Protein AF-A0A646KFP2-F1 (afdb_monomer)

pLDDT: mean 94.79, std 9.03, range [31.5, 98.88]

Sequence (246 aa):
MPSAKVKGDEQGLDFPRAWVEFPDPADEEQVFRCDLTWLTSRWNCIFGSGCQGISAGRADDGCCTLGAHFSDDDDEKRVAGHVARLTPELWQFHEVGSESGWIEEDDDGERQTRRWKGSCIFQNRPGFAGGAGCSLHILALREGREPLETKPDVCWQLPVRRTFEWIERPDDTKVLQVSIGEYDRRGWGPGGHDLHWWCTSARSAHGAGDPVYVSYGPELKEMMGKKAYDVLVGLCEARLAAQLPL

Nearest PDB structures (foldseek):
  3e5h-assembly1_A  TM=7.483E-01  e=4.328E+00  Homo sapiens
  3bfk-assembly2_B  TM=6.811E-01  e=5.862E+00  Plasmodium falciparum 3D7
  7bmh-assembly2_B  TM=4.655E-01  e=9.494E-01  Plenodomus lingam

Organism: Streptomyces jumonjinensis (NCBI:txid1945)

InterPro domains:
  IPR021458 Rv0495c-like [PF11307] (31-237)

Structure (mmCIF, N/CA/C/O backbone):
data_AF-A0A646KFP2-F1
#
_entry.id   AF-A0A646KFP2-F1
#
loop_
_atom_site.group_PDB
_atom_site.id
_atom_site.type_symbol
_atom_site.label_atom_id
_atom_site.label_alt_id
_atom_site.label_comp_id
_atom_site.label_asym_id
_atom_site.label_entity_id
_atom_site.label_seq_id
_atom_site.pdbx_PDB_ins_code
_atom_site.Cartn_x
_atom_site.Cartn_y
_atom_site.Cartn_z
_atom_site.occupancy
_atom_site.B_iso_or_equiv
_atom_site.auth_seq_id
_atom_site.auth_comp_id
_atom_site.auth_asym_id
_atom_site.auth_atom_id
_atom_site.pdbx_PDB_model_num
ATOM 1 N N . MET A 1 1 ? -2.332 21.735 -21.979 1.00 31.50 1 MET A N 1
ATOM 2 C CA . MET A 1 1 ? -3.709 21.997 -21.505 1.00 31.50 1 MET A CA 1
ATOM 3 C C . MET A 1 1 ? -3.830 21.402 -20.114 1.00 31.50 1 MET A C 1
ATOM 5 O O . MET A 1 1 ? -3.370 20.276 -19.961 1.00 31.50 1 MET A O 1
ATOM 9 N N . PRO A 1 2 ? -4.347 22.118 -19.102 1.00 39.81 2 PRO A N 1
ATOM 10 C CA . PRO A 1 2 ? -4.552 21.519 -17.789 1.00 39.81 2 PRO A CA 1
ATOM 11 C C . PRO A 1 2 ? -5.575 20.391 -17.946 1.00 39.81 2 PRO A C 1
ATOM 13 O O . PRO A 1 2 ? -6.708 20.625 -18.363 1.00 39.81 2 PRO A O 1
ATOM 16 N N . SER A 1 3 ? -5.131 19.157 -17.712 1.00 45.62 3 SER A N 1
ATOM 17 C CA . SER A 1 3 ? -5.987 17.977 -17.767 1.00 45.62 3 SER A CA 1
ATOM 18 C C . SER A 1 3 ? -7.077 18.109 -16.711 1.00 45.62 3 SER A C 1
ATOM 20 O O . SER A 1 3 ? -6.791 18.361 -15.539 1.00 45.62 3 SER A O 1
ATOM 22 N N . ALA A 1 4 ? -8.332 17.993 -17.133 1.00 48.56 4 ALA A N 1
ATOM 23 C CA . ALA A 1 4 ? -9.461 18.073 -16.229 1.00 48.56 4 ALA A CA 1
ATOM 24 C C . ALA A 1 4 ? -9.374 16.924 -15.213 1.00 48.56 4 ALA A C 1
ATOM 26 O O . ALA A 1 4 ? -9.364 15.759 -15.601 1.00 48.56 4 ALA A O 1
ATOM 27 N N . LYS A 1 5 ? -9.333 17.249 -13.911 1.00 54.81 5 LYS A N 1
ATOM 28 C CA . LYS A 1 5 ? -9.669 16.290 -12.844 1.00 54.81 5 LYS A CA 1
ATOM 29 C C . LYS A 1 5 ? -10.964 15.582 -13.249 1.00 54.81 5 LYS A C 1
ATOM 31 O O . LYS A 1 5 ? -11.889 16.264 -13.706 1.00 54.81 5 LYS A O 1
ATOM 36 N N . VAL A 1 6 ? -11.042 14.260 -13.101 1.00 59.03 6 VAL A N 1
ATOM 37 C CA . VAL A 1 6 ? -12.257 13.505 -13.446 1.00 59.03 6 VAL A CA 1
ATOM 38 C C . VAL A 1 6 ? -13.331 13.823 -12.409 1.00 59.03 6 VAL A C 1
ATOM 40 O O . VAL A 1 6 ? -13.480 13.178 -11.375 1.00 59.03 6 VAL A O 1
ATOM 43 N N . LYS A 1 7 ? -14.034 14.933 -12.653 1.00 59.66 7 LYS A N 1
ATOM 44 C CA . LYS A 1 7 ? -15.075 15.467 -11.781 1.00 59.66 7 LYS A CA 1
ATOM 45 C C . LYS A 1 7 ? -16.222 14.457 -11.724 1.00 59.66 7 LYS A C 1
ATOM 47 O O . LYS A 1 7 ? -16.961 14.325 -12.692 1.00 59.66 7 LYS A O 1
ATOM 52 N N . GLY A 1 8 ? -16.379 13.784 -10.585 1.00 80.31 8 GLY A N 1
ATOM 53 C CA . GLY A 1 8 ? -17.587 13.024 -10.245 1.00 80.31 8 GLY A CA 1
ATOM 54 C C . GLY A 1 8 ? -17.385 11.560 -9.857 1.00 80.31 8 GLY A C 1
ATOM 55 O O . GLY A 1 8 ? -18.290 11.000 -9.244 1.00 80.31 8 GLY A O 1
ATOM 56 N N . ASP A 1 9 ? -16.237 10.947 -10.158 1.00 91.88 9 ASP A N 1
ATOM 57 C CA . ASP A 1 9 ? -15.981 9.547 -9.778 1.00 91.88 9 ASP A CA 1
ATOM 58 C C . ASP A 1 9 ? -15.580 9.415 -8.300 1.00 91.88 9 ASP A C 1
ATOM 60 O O . ASP A 1 9 ? -15.997 8.486 -7.615 1.00 91.88 9 ASP A O 1
ATOM 64 N N . GLU A 1 10 ? -14.838 10.387 -7.770 1.00 93.44 10 GLU A N 1
ATOM 65 C CA . GLU A 1 10 ? -14.385 10.368 -6.380 1.00 93.44 10 GLU A CA 1
ATOM 66 C C . GLU A 1 10 ? -15.422 10.903 -5.385 1.00 93.44 10 GLU A C 1
ATOM 68 O O . GLU A 1 10 ? -16.095 11.914 -5.613 1.00 93.44 10 GLU A O 1
ATOM 73 N N . GLN A 1 11 ? -15.512 10.229 -4.242 1.00 91.25 11 GLN A N 1
ATOM 74 C CA . GLN A 1 11 ? -16.222 10.684 -3.057 1.00 91.25 11 GLN A CA 1
ATOM 75 C C . GLN A 1 11 ? -15.381 11.736 -2.310 1.00 91.25 11 GLN A C 1
ATOM 77 O O . GLN A 1 11 ? -14.157 11.635 -2.235 1.00 91.25 11 GLN A O 1
ATOM 82 N N . GLY A 1 12 ? -16.035 12.765 -1.754 1.00 91.25 12 GLY A N 1
ATOM 83 C CA . GLY A 1 12 ? -15.362 13.754 -0.898 1.00 91.25 12 GLY A CA 1
ATOM 84 C C . GLY A 1 12 ? -14.795 13.112 0.373 1.00 91.25 12 GLY A C 1
ATOM 85 O O . GLY A 1 12 ? -15.258 12.051 0.760 1.00 91.25 12 GLY A O 1
ATOM 86 N N . LEU A 1 13 ? -13.823 13.747 1.032 1.00 91.94 13 LEU A N 1
ATOM 87 C CA . LEU A 1 13 ? -13.034 13.116 2.105 1.00 91.94 13 LEU A CA 1
ATOM 88 C C . LEU A 1 13 ? -13.658 13.190 3.517 1.00 91.94 13 LEU A C 1
ATOM 90 O O . LEU A 1 13 ? -13.139 12.565 4.439 1.00 91.94 13 LEU A O 1
ATOM 94 N N . ASP A 1 14 ? -14.735 13.959 3.701 1.00 93.94 14 ASP A N 1
ATOM 95 C CA . ASP A 1 14 ? -15.330 14.282 5.016 1.00 93.94 14 ASP A CA 1
ATOM 96 C C . ASP A 1 14 ? -16.652 13.545 5.287 1.00 93.94 14 ASP A C 1
ATOM 98 O O . ASP A 1 14 ? -17.534 14.041 5.988 1.00 93.94 14 ASP A O 1
ATOM 102 N N . PHE A 1 15 ? -16.829 12.358 4.702 1.00 93.50 15 PHE A N 1
ATOM 103 C CA . PHE A 1 15 ? -17.992 11.523 5.001 1.00 93.50 15 PHE A CA 1
ATOM 104 C C . PHE A 1 15 ? -17.818 10.787 6.341 1.00 93.50 15 PHE A C 1
ATOM 106 O O . PHE A 1 15 ? -16.690 10.493 6.745 1.00 93.50 15 PHE A O 1
ATOM 113 N N . PRO A 1 16 ? -18.922 10.459 7.036 1.00 96.19 16 PRO A N 1
ATOM 114 C CA . PRO A 1 16 ? -18.858 9.709 8.285 1.00 96.19 16 PRO A CA 1
ATOM 115 C C . PRO A 1 16 ? -18.185 8.344 8.112 1.00 96.19 16 PRO A C 1
ATOM 117 O O . PRO A 1 16 ? -18.486 7.611 7.170 1.00 96.19 16 PRO A O 1
ATOM 120 N N . ARG A 1 17 ? -17.329 7.978 9.072 1.00 96.94 17 ARG A N 1
ATOM 121 C CA . ARG A 1 17 ? -16.670 6.670 9.141 1.00 96.94 17 ARG A CA 1
ATOM 122 C C . ARG A 1 17 ? -17.033 5.955 10.438 1.00 96.94 17 ARG A C 1
ATOM 124 O O . ARG A 1 17 ? -17.065 6.567 11.502 1.00 96.94 17 ARG A O 1
ATOM 131 N N . ALA A 1 18 ? -17.270 4.653 10.350 1.00 97.88 18 ALA A N 1
ATOM 132 C CA . ALA A 1 18 ? -17.318 3.750 11.489 1.00 97.88 18 ALA A CA 1
ATOM 133 C C . ALA A 1 18 ? -15.912 3.223 11.800 1.00 97.88 18 ALA A C 1
ATOM 135 O O . ALA A 1 18 ? -15.272 2.627 10.935 1.00 97.88 18 ALA A O 1
ATOM 136 N N . TRP A 1 19 ? -15.470 3.415 13.038 1.00 98.50 19 TRP A N 1
ATOM 137 C CA . TRP A 1 19 ? -14.206 2.902 13.560 1.00 98.50 19 TRP A CA 1
ATOM 138 C C . TRP A 1 19 ? -14.474 1.913 14.689 1.00 98.50 19 TRP A C 1
ATOM 140 O O . TRP A 1 19 ? -15.468 2.048 15.404 1.00 98.50 19 TRP A O 1
ATOM 150 N N . VAL A 1 20 ? -13.576 0.947 14.856 1.00 98.56 20 VAL A N 1
ATOM 151 C CA . VAL A 1 20 ? -13.538 0.060 16.023 1.00 98.56 20 VAL A CA 1
ATOM 152 C C . VAL A 1 20 ? -12.186 0.170 16.707 1.00 98.56 20 VAL A C 1
ATOM 154 O O . VAL A 1 20 ? -11.179 0.383 16.034 1.00 98.56 20 VAL A O 1
ATOM 157 N N . GLU A 1 21 ? -12.178 0.018 18.026 1.00 98.19 21 GLU A N 1
ATOM 158 C CA . GLU A 1 21 ? -10.966 -0.070 18.830 1.00 98.19 21 GLU A CA 1
ATOM 159 C C . GLU A 1 21 ? -10.953 -1.390 19.603 1.00 98.19 21 GLU A C 1
ATOM 161 O O . GLU A 1 21 ? -11.991 -1.806 20.125 1.00 98.19 21 GLU A O 1
ATOM 166 N N . PHE A 1 22 ? -9.802 -2.059 19.655 1.00 98.50 22 PHE A N 1
ATOM 167 C CA . PHE A 1 22 ? -9.609 -3.261 20.466 1.00 98.50 22 PHE A CA 1
ATOM 168 C C . PHE A 1 22 ? -8.135 -3.433 20.886 1.00 98.50 22 PHE A C 1
ATOM 170 O O . PHE A 1 22 ? -7.247 -2.983 20.159 1.00 98.50 22 PHE A O 1
ATOM 177 N N . PRO A 1 23 ? -7.850 -4.073 22.038 1.00 97.94 23 PRO A N 1
ATOM 178 C CA . PRO A 1 23 ? -6.480 -4.371 22.466 1.00 97.94 23 PRO A CA 1
ATOM 179 C C . PRO A 1 23 ? -5.773 -5.321 21.501 1.00 97.94 23 PRO A C 1
ATOM 181 O O . PRO A 1 23 ? -6.411 -6.239 20.979 1.00 97.94 23 PRO A O 1
ATOM 184 N N . ASP A 1 24 ? -4.466 -5.153 21.304 1.00 98.31 24 ASP A N 1
ATOM 185 C CA . ASP A 1 24 ? -3.683 -6.145 20.572 1.00 98.31 24 ASP A CA 1
ATOM 186 C C . ASP A 1 24 ? -3.548 -7.439 21.404 1.00 98.31 24 ASP A C 1
ATOM 188 O O . ASP A 1 24 ? -2.993 -7.420 22.502 1.00 98.31 24 ASP A O 1
ATOM 192 N N . PRO A 1 25 ? -3.999 -8.607 20.903 1.00 98.12 25 PRO A N 1
ATOM 193 C CA . PRO A 1 25 ? -3.816 -9.881 21.602 1.00 98.12 25 PRO A CA 1
ATOM 194 C C . PRO A 1 25 ? -2.353 -10.345 21.743 1.00 98.12 25 PRO A C 1
ATOM 196 O O . PRO A 1 25 ? -2.103 -11.406 22.328 1.00 98.12 25 PRO A O 1
ATOM 199 N N . ALA A 1 26 ? -1.402 -9.655 21.112 1.00 97.44 26 ALA A N 1
ATOM 200 C CA . ALA A 1 26 ? 0.026 -9.937 21.179 1.00 97.44 26 ALA A CA 1
ATOM 201 C C . ALA A 1 26 ? 0.826 -8.900 21.987 1.00 97.44 26 ALA A C 1
ATOM 203 O O . ALA A 1 26 ? 1.971 -9.203 22.322 1.00 97.44 26 ALA A O 1
ATOM 204 N N . ASP A 1 27 ? 0.243 -7.743 22.315 1.00 96.38 27 ASP A N 1
ATOM 205 C CA . ASP A 1 27 ? 0.929 -6.644 22.998 1.00 96.38 27 ASP A CA 1
ATOM 206 C C . ASP A 1 27 ? -0.050 -5.834 23.869 1.00 96.38 27 ASP A C 1
ATOM 208 O O . ASP A 1 27 ? -0.958 -5.167 23.377 1.00 96.38 27 ASP A O 1
ATOM 212 N N . GLU A 1 28 ? 0.134 -5.890 25.187 1.00 93.94 28 GLU A N 1
ATOM 213 C CA . GLU A 1 28 ? -0.746 -5.226 26.156 1.00 93.94 28 GLU A CA 1
ATOM 214 C C . GLU A 1 28 ? -0.580 -3.694 26.179 1.00 93.94 28 GLU A C 1
ATOM 216 O O . GLU A 1 28 ? -1.474 -2.990 26.657 1.00 93.94 28 GLU A O 1
ATOM 221 N N . GLU A 1 29 ? 0.522 -3.164 25.638 1.00 94.88 29 GLU A N 1
ATOM 222 C CA . GLU A 1 29 ? 0.769 -1.721 25.512 1.00 94.88 29 GLU A CA 1
ATOM 223 C C . GLU A 1 29 ? 0.206 -1.149 24.199 1.00 94.88 29 GLU A C 1
ATOM 225 O O . GLU A 1 29 ? 0.258 0.064 23.973 1.00 94.88 29 GLU A O 1
ATOM 230 N N . GLN A 1 30 ? -0.377 -1.998 23.343 1.00 97.69 30 GLN A N 1
ATOM 231 C CA . GLN A 1 30 ? -0.883 -1.629 22.027 1.00 97.69 30 GLN A CA 1
ATOM 232 C C . GLN A 1 30 ? -2.408 -1.767 21.919 1.00 97.69 30 GLN A C 1
ATOM 234 O O . GLN A 1 30 ? -3.032 -2.726 22.378 1.00 97.69 30 GLN A O 1
ATOM 239 N N . VAL A 1 31 ? -3.028 -0.812 21.225 1.00 98.25 31 VAL A N 1
ATOM 240 C CA . VAL A 1 31 ? -4.421 -0.910 20.776 1.00 98.25 31 VAL A CA 1
ATOM 241 C C . VAL A 1 31 ? -4.525 -0.689 19.276 1.00 98.25 31 VAL A C 1
ATOM 243 O O . VAL A 1 31 ? -3.847 0.165 18.706 1.00 98.25 31 VAL A O 1
ATOM 246 N N . PHE A 1 32 ? -5.420 -1.426 18.629 1.00 98.75 32 PHE A N 1
ATOM 247 C CA . PHE A 1 32 ? -5.771 -1.194 17.237 1.00 98.75 32 PHE A CA 1
ATOM 248 C C . PHE A 1 32 ? -6.978 -0.283 17.130 1.00 98.75 32 PHE A C 1
ATOM 250 O O . PHE A 1 32 ? -7.975 -0.496 17.813 1.00 98.75 32 PHE A O 1
ATOM 257 N N . ARG A 1 33 ? -6.919 0.671 16.199 1.00 98.69 33 ARG A N 1
ATOM 258 C CA . ARG A 1 33 ? -8.054 1.486 15.758 1.00 98.69 33 ARG A CA 1
ATOM 259 C C . ARG A 1 33 ? -8.284 1.268 14.261 1.00 98.69 33 ARG A C 1
ATOM 261 O O . ARG A 1 33 ? -7.526 1.757 13.428 1.00 98.69 33 ARG A O 1
ATOM 268 N N . CYS A 1 34 ? -9.326 0.534 13.891 1.00 98.88 34 CYS A N 1
ATOM 269 C CA . CYS A 1 34 ? -9.539 0.080 12.512 1.00 98.88 34 CYS A CA 1
ATOM 270 C C . CYS A 1 34 ? -10.759 0.741 11.854 1.00 98.88 34 CYS A C 1
ATOM 272 O O . CYS A 1 34 ? -11.837 0.808 12.451 1.00 98.88 34 CYS A O 1
ATOM 274 N N . ASP A 1 35 ? -10.602 1.214 10.614 1.00 98.75 35 ASP A N 1
ATOM 275 C CA . ASP A 1 35 ? -11.675 1.830 9.825 1.00 98.75 35 ASP A CA 1
ATOM 276 C C . ASP A 1 35 ? -12.570 0.756 9.206 1.00 98.75 35 ASP A C 1
ATOM 278 O O . ASP A 1 35 ? -12.294 0.218 8.131 1.00 98.75 35 ASP A O 1
ATOM 282 N N . LEU A 1 36 ? -13.689 0.466 9.862 1.00 98.62 36 LEU A N 1
ATOM 283 C CA . LEU A 1 36 ? -14.659 -0.502 9.366 1.00 98.62 36 LEU A CA 1
ATOM 284 C C . LEU A 1 36 ? -15.451 0.001 8.153 1.00 98.62 36 LEU A C 1
ATOM 286 O O . LEU A 1 36 ? -16.163 -0.781 7.537 1.00 98.62 36 LEU A O 1
ATOM 290 N N . THR A 1 37 ? -15.382 1.283 7.797 1.00 97.75 37 THR A N 1
ATOM 291 C CA . THR A 1 37 ? -15.991 1.778 6.547 1.00 97.75 37 THR A CA 1
ATOM 292 C C . THR A 1 37 ? -15.146 1.366 5.359 1.00 97.75 37 THR A C 1
ATOM 294 O O . THR A 1 37 ? -15.672 0.878 4.363 1.00 97.75 37 THR A O 1
ATOM 297 N N . TRP A 1 38 ? -13.832 1.525 5.500 1.00 98.31 38 TRP A N 1
ATOM 298 C CA . TRP A 1 38 ? -12.849 1.121 4.508 1.00 98.31 38 TRP A CA 1
ATOM 299 C C . TRP A 1 38 ? -12.720 -0.401 4.408 1.00 98.31 38 TRP A C 1
ATOM 301 O O . TRP A 1 38 ? -12.856 -0.970 3.326 1.00 98.31 38 TRP A O 1
ATOM 311 N N . LEU A 1 39 ? -12.504 -1.075 5.537 1.00 98.69 39 LEU A N 1
ATOM 312 C CA . LEU A 1 39 ? -12.160 -2.499 5.562 1.00 98.69 39 LEU A CA 1
ATOM 313 C C . LEU A 1 39 ? -13.318 -3.401 5.119 1.00 98.69 39 LEU A C 1
ATOM 315 O O . LEU A 1 39 ? -13.080 -4.471 4.566 1.00 98.69 39 LEU A O 1
ATOM 319 N N . THR A 1 40 ? -14.567 -2.959 5.294 1.00 98.44 40 THR A N 1
ATOM 320 C CA . THR A 1 40 ? -15.745 -3.662 4.761 1.00 98.44 40 THR A CA 1
ATOM 321 C C . THR A 1 40 ? -16.223 -3.111 3.416 1.00 98.44 40 THR A C 1
ATOM 323 O O . THR A 1 40 ? -17.286 -3.512 2.942 1.00 98.44 40 THR A O 1
ATOM 326 N N . SER A 1 41 ? -15.492 -2.171 2.807 1.00 97.94 41 SER A N 1
ATOM 327 C CA . SER A 1 41 ? -15.789 -1.700 1.453 1.00 97.94 41 SER A CA 1
ATOM 328 C C . SER A 1 41 ? -15.461 -2.779 0.422 1.00 97.94 41 SER A C 1
ATOM 330 O O . SER A 1 41 ? -14.694 -3.701 0.692 1.00 97.94 41 SER A O 1
ATOM 332 N N . ARG A 1 42 ? -16.033 -2.646 -0.777 1.00 97.50 42 ARG A N 1
ATOM 333 C CA . ARG A 1 42 ? -15.790 -3.533 -1.927 1.00 97.50 42 ARG A CA 1
ATOM 334 C C . ARG A 1 42 ? -14.764 -2.935 -2.888 1.00 97.50 42 ARG A C 1
ATOM 336 O O . ARG A 1 42 ? -14.906 -3.056 -4.105 1.00 97.50 42 ARG A O 1
ATOM 343 N N . TRP A 1 43 ? -13.778 -2.223 -2.347 1.00 98.25 43 TRP A N 1
ATOM 344 C CA . TRP A 1 43 ? -12.670 -1.706 -3.135 1.00 98.25 43 TRP A CA 1
ATOM 345 C C . TRP A 1 43 ? -11.798 -2.853 -3.660 1.00 98.25 43 TRP A C 1
ATOM 347 O O . TRP A 1 43 ? -11.525 -3.810 -2.940 1.00 98.25 43 TRP A O 1
ATOM 357 N N . ASN A 1 44 ? -11.318 -2.732 -4.896 1.00 96.94 44 ASN A N 1
ATOM 358 C CA . ASN A 1 44 ? -10.210 -3.530 -5.415 1.00 96.94 44 ASN A CA 1
ATOM 359 C C . ASN A 1 44 ? -9.351 -2.689 -6.371 1.00 96.94 44 ASN A C 1
ATOM 361 O O . ASN A 1 44 ? -9.844 -1.766 -7.024 1.00 96.94 44 ASN A O 1
ATOM 365 N N . CYS A 1 45 ? -8.067 -3.027 -6.501 1.00 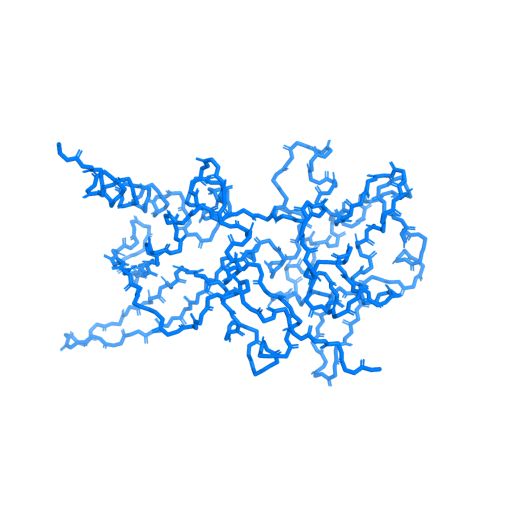96.50 45 CYS A N 1
ATOM 366 C CA . CYS A 1 45 ? -7.198 -2.390 -7.485 1.00 96.50 45 CYS A CA 1
ATOM 367 C C . CYS A 1 45 ? -7.683 -2.696 -8.913 1.00 96.50 45 CYS A C 1
ATOM 369 O O . CYS A 1 45 ? -7.720 -3.849 -9.335 1.00 96.50 45 CYS A O 1
ATOM 371 N N . ILE A 1 46 ? -8.003 -1.653 -9.682 1.00 96.69 46 ILE A N 1
ATOM 372 C CA . ILE A 1 46 ? -8.460 -1.759 -11.080 1.00 96.69 46 ILE A CA 1
ATOM 373 C C . ILE A 1 46 ? -7.360 -1.405 -12.095 1.00 96.69 46 ILE A C 1
ATOM 375 O O . ILE A 1 46 ? -7.641 -0.940 -13.204 1.00 96.69 46 ILE A O 1
ATOM 379 N N . PHE A 1 47 ? -6.084 -1.572 -11.725 1.00 96.31 47 PHE A N 1
ATOM 380 C CA . PHE A 1 47 ? -4.964 -1.397 -12.655 1.00 96.31 47 PHE A CA 1
ATOM 381 C C . PHE A 1 47 ? -5.150 -2.278 -13.901 1.00 96.31 47 PHE A C 1
ATOM 383 O O . PHE A 1 47 ? -5.524 -3.443 -13.798 1.00 96.31 47 PHE A O 1
ATOM 390 N N . GLY A 1 48 ? -4.958 -1.699 -15.090 1.00 93.69 48 GLY A N 1
ATOM 391 C CA . GLY A 1 48 ? -5.236 -2.365 -16.370 1.00 93.69 48 GLY A CA 1
ATOM 392 C C . GLY A 1 48 ? -6.724 -2.593 -16.688 1.00 93.69 48 GLY A C 1
ATOM 393 O O . GLY A 1 48 ? -7.038 -3.059 -17.776 1.00 93.69 48 GLY A O 1
ATOM 394 N N . SER A 1 49 ? -7.640 -2.244 -15.777 1.00 94.00 49 SER A N 1
ATOM 395 C CA . SER A 1 49 ? -9.091 -2.477 -15.888 1.00 94.00 49 SER A CA 1
ATOM 396 C C . SER A 1 49 ? -9.910 -1.223 -15.548 1.00 94.00 49 SER A C 1
ATOM 398 O O . SER A 1 49 ? -10.941 -1.304 -14.888 1.00 94.00 49 SER A O 1
ATOM 400 N N . GLY A 1 50 ? -9.443 -0.045 -15.977 1.00 93.69 50 GLY A N 1
ATOM 401 C CA . GLY A 1 50 ? -10.133 1.238 -15.763 1.00 93.69 50 GLY A CA 1
ATOM 402 C C . GLY A 1 50 ? -9.444 2.204 -14.795 1.00 93.69 50 GLY A C 1
ATOM 403 O O . GLY A 1 50 ? -9.959 3.296 -14.566 1.00 93.69 50 GLY A O 1
ATOM 404 N N . CYS A 1 51 ? -8.274 1.848 -14.253 1.00 96.25 51 CYS A N 1
ATOM 405 C CA . CYS A 1 51 ? -7.427 2.787 -13.515 1.00 96.25 51 CYS A CA 1
ATOM 406 C C . CYS A 1 51 ? -7.092 4.017 -14.372 1.00 96.25 51 CYS A C 1
ATOM 408 O O . CYS A 1 51 ? -6.675 3.882 -15.519 1.00 96.25 51 CYS A O 1
ATOM 410 N N . GLN A 1 52 ? -7.250 5.213 -13.802 1.00 95.69 52 GLN A N 1
ATOM 411 C CA . GLN A 1 52 ? -7.015 6.480 -14.509 1.00 95.69 52 GLN A CA 1
ATOM 412 C C . GLN A 1 52 ? -5.626 7.074 -14.228 1.00 95.69 52 GLN A C 1
ATOM 414 O O . GLN A 1 52 ? -5.223 8.044 -14.869 1.00 95.69 52 GLN A O 1
ATOM 419 N N . GLY A 1 53 ? -4.876 6.461 -13.305 1.00 95.56 53 GLY A N 1
ATOM 420 C CA . GLY A 1 53 ? -3.544 6.894 -12.895 1.00 95.56 53 GLY A CA 1
ATOM 421 C C . GLY A 1 53 ? -3.547 8.166 -12.045 1.00 95.56 53 GLY A C 1
ATOM 422 O O . GLY A 1 53 ? -4.434 9.014 -12.127 1.00 95.56 53 GLY A O 1
ATOM 423 N N . ILE A 1 54 ? -2.509 8.324 -11.223 1.00 95.81 54 ILE A N 1
ATOM 424 C CA . ILE A 1 54 ? -2.362 9.521 -10.378 1.00 95.81 54 ILE A CA 1
ATOM 425 C C . ILE A 1 54 ? -1.879 10.750 -11.152 1.00 95.81 54 ILE A C 1
ATOM 427 O O . ILE A 1 54 ? -1.942 11.871 -10.652 1.00 95.81 54 ILE A O 1
ATOM 431 N N . SER A 1 55 ? -1.403 10.563 -12.384 1.00 95.12 55 SER A N 1
ATOM 432 C CA . SER A 1 55 ? -0.967 11.637 -13.272 1.00 95.12 55 SER A CA 1
ATOM 433 C C . SER A 1 55 ? -1.776 11.630 -14.559 1.00 95.12 55 SER A C 1
ATOM 435 O O . SER A 1 55 ? -1.984 10.593 -15.186 1.00 95.12 55 SER A O 1
ATOM 437 N N . ALA A 1 56 ? -2.211 12.818 -14.964 1.00 93.75 56 ALA A N 1
ATOM 438 C CA . ALA A 1 56 ? -3.023 13.013 -16.150 1.00 93.75 56 ALA A CA 1
ATOM 439 C C . ALA A 1 56 ? -2.374 12.423 -17.411 1.00 93.75 56 ALA A C 1
ATOM 441 O O . ALA A 1 56 ? -1.215 12.704 -17.713 1.00 93.75 56 ALA A O 1
ATOM 442 N N . GLY A 1 57 ? -3.149 11.640 -18.166 1.00 93.56 57 GLY A N 1
ATOM 443 C CA . GLY A 1 57 ? -2.679 10.999 -19.397 1.00 93.56 57 GLY A CA 1
ATOM 444 C C . GLY A 1 57 ? -1.714 9.830 -19.174 1.00 93.56 57 GLY A C 1
ATOM 445 O O . GLY A 1 57 ? -1.147 9.335 -20.142 1.00 93.56 57 GLY A O 1
ATOM 446 N N . ARG A 1 58 ? -1.526 9.383 -17.923 1.00 94.88 58 ARG A N 1
ATOM 447 C CA . ARG A 1 58 ? -0.655 8.256 -17.550 1.00 94.88 58 ARG A CA 1
ATOM 448 C C . ARG A 1 58 ? -1.436 7.146 -16.842 1.00 94.88 58 ARG A C 1
ATOM 450 O O . ARG A 1 58 ? -0.981 6.591 -15.848 1.00 94.88 58 ARG A O 1
ATOM 457 N N . ALA A 1 59 ? -2.625 6.834 -17.358 1.00 95.56 59 ALA A N 1
ATOM 458 C CA . ALA A 1 59 ? -3.497 5.789 -16.819 1.00 95.56 59 ALA A CA 1
ATOM 459 C C . ALA A 1 59 ? -2.780 4.433 -16.702 1.00 95.56 59 ALA A C 1
ATOM 461 O O . ALA A 1 59 ? -2.875 3.766 -15.672 1.00 95.56 59 ALA A O 1
ATOM 462 N N . ASP A 1 60 ? -1.970 4.099 -17.707 1.00 95.81 60 ASP A N 1
ATOM 463 C CA . ASP A 1 60 ? -1.194 2.859 -17.760 1.00 95.81 60 ASP A CA 1
ATOM 464 C C . ASP A 1 60 ? -0.111 2.749 -16.675 1.00 95.81 60 ASP A C 1
ATOM 466 O O . ASP A 1 60 ? 0.373 1.651 -16.414 1.00 95.81 60 ASP A O 1
ATOM 470 N N . ASP A 1 61 ? 0.266 3.847 -16.013 1.00 96.25 61 ASP A N 1
ATOM 471 C CA . ASP A 1 61 ? 1.265 3.838 -14.936 1.00 96.25 61 ASP A CA 1
ATOM 472 C C . ASP A 1 61 ? 0.643 3.687 -13.542 1.00 96.25 61 ASP A C 1
ATOM 474 O O . ASP A 1 61 ? 1.340 3.357 -12.582 1.00 96.25 61 ASP A O 1
ATOM 478 N N . GLY A 1 62 ? -0.671 3.892 -13.410 1.00 95.44 62 GLY A N 1
ATOM 479 C CA . GLY A 1 62 ? -1.368 3.755 -12.134 1.00 95.44 62 GLY A CA 1
ATOM 480 C C . GLY A 1 62 ? -0.786 4.662 -11.044 1.00 95.44 62 GLY A C 1
ATOM 481 O O . GLY A 1 62 ? -0.618 5.865 -11.250 1.00 95.44 62 GLY A O 1
ATOM 482 N N . CYS A 1 63 ? -0.502 4.083 -9.874 1.00 95.19 63 CYS A N 1
ATOM 483 C CA . CYS A 1 63 ? 0.155 4.758 -8.749 1.00 95.19 63 CYS A CA 1
ATOM 484 C C . CYS A 1 63 ? 1.694 4.767 -8.841 1.00 95.19 63 CYS A C 1
ATOM 486 O O . CYS A 1 63 ? 2.336 5.452 -8.054 1.00 95.19 63 CYS A O 1
ATOM 488 N N . CYS A 1 64 ? 2.301 4.069 -9.809 1.00 95.62 64 CYS A N 1
ATOM 489 C CA . CYS A 1 64 ? 3.758 3.920 -9.905 1.00 95.62 64 CYS A CA 1
ATOM 490 C C . CYS A 1 64 ? 4.492 5.178 -10.403 1.00 95.62 64 CYS A C 1
ATOM 492 O O . CYS A 1 64 ? 5.723 5.207 -10.400 1.00 95.62 64 CYS A O 1
ATOM 494 N N . THR A 1 65 ? 3.771 6.210 -10.848 1.00 94.19 65 THR A N 1
ATOM 495 C CA . THR A 1 65 ? 4.336 7.413 -11.489 1.00 94.19 65 THR A CA 1
ATOM 496 C C . THR A 1 65 ? 5.387 8.140 -10.641 1.00 94.19 65 THR A C 1
ATOM 498 O O . THR A 1 65 ? 6.318 8.747 -11.184 1.00 94.19 65 THR A O 1
ATOM 501 N N . LEU A 1 66 ? 5.238 8.088 -9.317 1.00 91.62 66 LEU A N 1
ATOM 502 C CA . LEU A 1 66 ? 6.093 8.809 -8.378 1.00 91.62 66 LEU A CA 1
ATOM 503 C C . LEU A 1 66 ? 7.332 8.025 -7.943 1.00 91.62 66 LEU A C 1
ATOM 505 O O . LEU A 1 66 ? 8.178 8.623 -7.308 1.00 91.62 66 LEU A O 1
ATOM 509 N N . GLY A 1 67 ? 7.476 6.749 -8.309 1.00 94.31 67 GLY A N 1
ATOM 510 C CA . GLY A 1 67 ? 8.442 5.885 -7.630 1.00 94.31 67 GLY A CA 1
ATOM 511 C C . GLY A 1 67 ? 7.874 5.372 -6.305 1.00 94.31 67 GLY A C 1
ATOM 512 O O . GLY A 1 67 ? 6.655 5.325 -6.124 1.00 94.31 67 GLY A O 1
ATOM 513 N N . ALA A 1 68 ? 8.752 4.924 -5.416 1.00 95.62 68 ALA A N 1
ATOM 514 C CA . ALA A 1 68 ? 8.392 4.340 -4.134 1.00 95.62 68 ALA A CA 1
ATOM 515 C C . ALA A 1 68 ? 9.538 4.562 -3.152 1.00 95.62 68 ALA A C 1
ATOM 517 O O . ALA A 1 68 ? 10.616 4.002 -3.351 1.00 95.62 68 ALA A O 1
ATOM 518 N N . HIS A 1 69 ? 9.299 5.380 -2.130 1.00 95.31 69 HIS A N 1
ATOM 519 C CA . HIS A 1 69 ? 10.234 5.562 -1.026 1.00 95.31 69 HIS A CA 1
ATOM 520 C C . HIS A 1 69 ? 10.403 4.259 -0.255 1.00 95.31 69 HIS A C 1
ATOM 522 O O . HIS A 1 69 ? 9.425 3.532 -0.050 1.00 95.31 69 HIS A O 1
ATOM 528 N N . PHE A 1 70 ? 11.632 3.988 0.168 1.00 97.31 70 PHE A N 1
ATOM 529 C CA . PHE A 1 70 ? 11.886 2.923 1.128 1.00 97.31 70 PHE A CA 1
ATOM 530 C C . PHE A 1 70 ? 11.553 3.429 2.527 1.00 97.31 70 PHE A C 1
ATOM 532 O O . PHE A 1 70 ? 11.806 4.591 2.842 1.00 97.31 70 PHE A O 1
ATOM 539 N N . SER A 1 71 ? 10.952 2.579 3.360 1.00 93.81 71 SER A N 1
ATOM 540 C CA . SER A 1 71 ? 10.665 2.953 4.752 1.00 93.81 71 SER A CA 1
ATOM 541 C C . SER A 1 71 ? 11.933 3.069 5.597 1.00 93.81 71 SER A C 1
ATOM 543 O O . SER A 1 71 ? 11.977 3.874 6.523 1.00 93.81 71 SER A O 1
ATOM 545 N N . ASP A 1 72 ? 12.940 2.254 5.281 1.00 95.25 72 ASP A N 1
ATOM 546 C CA . ASP A 1 72 ? 14.259 2.220 5.905 1.00 95.25 72 ASP A CA 1
ATOM 547 C C . ASP A 1 72 ? 15.261 1.439 5.023 1.00 95.25 72 ASP A C 1
ATOM 549 O O . ASP A 1 72 ? 14.926 0.922 3.950 1.00 95.25 72 ASP A O 1
ATOM 553 N N . ASP A 1 73 ? 16.507 1.339 5.492 1.00 96.38 73 ASP A N 1
ATOM 554 C CA . ASP A 1 73 ? 17.576 0.585 4.829 1.00 96.38 73 ASP A CA 1
ATOM 555 C C . ASP A 1 73 ? 17.258 -0.911 4.668 1.00 96.38 73 ASP A C 1
ATOM 557 O O . ASP A 1 73 ? 17.826 -1.574 3.795 1.00 96.38 73 ASP A O 1
ATOM 561 N N . ASP A 1 74 ? 16.417 -1.482 5.530 1.00 97.69 74 ASP A N 1
ATOM 562 C CA . ASP A 1 74 ? 16.102 -2.907 5.509 1.00 97.69 74 ASP A CA 1
ATOM 563 C C . ASP A 1 74 ? 15.015 -3.223 4.470 1.00 97.69 74 ASP A C 1
ATOM 565 O O . ASP A 1 74 ? 15.125 -4.248 3.786 1.00 97.69 74 ASP A O 1
ATOM 569 N N . ASP A 1 75 ? 14.053 -2.319 4.247 1.00 98.00 75 ASP A N 1
ATOM 570 C CA . ASP A 1 75 ? 13.143 -2.354 3.091 1.00 98.00 75 ASP A CA 1
ATOM 571 C C . ASP A 1 75 ? 13.940 -2.325 1.781 1.00 98.00 75 ASP A C 1
ATOM 573 O O . ASP A 1 75 ? 13.789 -3.213 0.935 1.00 98.00 75 ASP A O 1
ATOM 577 N N . GLU A 1 76 ? 14.882 -1.386 1.639 1.00 98.00 76 GLU A N 1
ATOM 578 C CA . GLU A 1 76 ? 15.722 -1.313 0.441 1.00 98.00 76 GLU A CA 1
ATOM 579 C C . GLU A 1 76 ? 16.523 -2.604 0.216 1.00 98.00 76 GLU A C 1
ATOM 581 O O . GLU A 1 76 ? 16.516 -3.157 -0.890 1.00 98.00 76 GLU A O 1
ATOM 586 N N . LYS A 1 77 ? 17.197 -3.123 1.252 1.00 98.25 77 LYS A N 1
ATOM 587 C CA . LYS A 1 77 ? 17.978 -4.370 1.155 1.00 98.25 77 LYS A CA 1
ATOM 588 C C . LYS A 1 77 ? 17.100 -5.561 0.780 1.00 98.25 77 LYS A C 1
ATOM 590 O O . LYS A 1 77 ? 17.512 -6.382 -0.048 1.00 98.25 77 LYS A O 1
ATOM 595 N N . ARG A 1 78 ? 15.901 -5.668 1.363 1.00 97.94 78 ARG A N 1
ATOM 596 C CA . ARG A 1 78 ? 14.934 -6.725 1.033 1.00 97.94 78 ARG A CA 1
ATOM 597 C C . ARG A 1 78 ? 14.536 -6.632 -0.436 1.00 97.94 78 ARG A C 1
ATOM 599 O O . ARG A 1 78 ? 14.672 -7.616 -1.167 1.00 97.94 78 ARG A O 1
ATOM 606 N N . VAL A 1 79 ? 14.129 -5.447 -0.894 1.00 98.44 79 VAL A N 1
ATOM 607 C CA . VAL A 1 79 ? 13.765 -5.203 -2.298 1.00 98.44 79 VAL A CA 1
ATOM 608 C C . VAL A 1 79 ? 14.936 -5.524 -3.225 1.00 98.44 79 VAL A C 1
ATOM 610 O O . VAL A 1 79 ? 14.739 -6.225 -4.217 1.00 98.44 79 VAL A O 1
ATOM 613 N N . ALA A 1 80 ? 16.163 -5.118 -2.888 1.00 98.38 80 ALA A N 1
ATOM 614 C CA . ALA A 1 80 ? 17.362 -5.412 -3.674 1.00 98.38 80 ALA A CA 1
ATOM 615 C C . ALA A 1 80 ? 17.572 -6.920 -3.895 1.00 98.38 80 ALA A C 1
ATOM 617 O O . ALA A 1 80 ? 17.901 -7.347 -5.006 1.00 98.38 80 ALA A O 1
ATOM 618 N N . GLY A 1 81 ? 17.317 -7.739 -2.868 1.00 98.31 81 GLY A N 1
ATOM 619 C CA . GLY A 1 81 ? 17.359 -9.200 -2.972 1.00 98.31 81 GLY A CA 1
ATOM 620 C C . GLY A 1 81 ? 16.352 -9.765 -3.981 1.00 98.31 81 GLY A C 1
ATOM 621 O O . GLY A 1 81 ? 16.652 -10.725 -4.695 1.00 98.31 81 GLY A O 1
ATOM 622 N N . HIS A 1 82 ? 15.175 -9.149 -4.105 1.00 98.38 82 HIS A N 1
ATOM 623 C CA . HIS A 1 82 ? 14.182 -9.525 -5.112 1.00 98.38 82 HIS A CA 1
ATOM 624 C C . HIS A 1 82 ? 14.527 -8.983 -6.504 1.00 98.38 82 HIS A C 1
ATOM 626 O O . HIS A 1 82 ? 14.392 -9.717 -7.483 1.00 98.38 82 HIS A O 1
ATOM 632 N N . VAL A 1 83 ? 15.042 -7.754 -6.597 1.00 98.50 83 VAL A N 1
ATOM 633 C CA . VAL A 1 83 ? 15.499 -7.139 -7.855 1.00 98.50 83 VAL A CA 1
ATOM 634 C C . VAL A 1 83 ? 16.598 -7.968 -8.513 1.00 98.50 83 VAL A C 1
ATOM 636 O O . VAL A 1 83 ? 16.552 -8.174 -9.722 1.00 98.50 83 VAL A O 1
ATOM 639 N N . ALA A 1 84 ? 17.528 -8.525 -7.731 1.00 98.06 84 ALA A N 1
ATOM 640 C CA . ALA A 1 84 ? 18.598 -9.394 -8.229 1.00 98.06 84 ALA A CA 1
ATOM 641 C C . ALA A 1 84 ? 18.101 -10.672 -8.939 1.00 98.06 84 ALA A C 1
ATOM 643 O O . ALA A 1 84 ? 18.880 -11.341 -9.616 1.00 98.06 84 ALA A O 1
ATOM 644 N N . ARG A 1 85 ? 16.818 -11.026 -8.782 1.00 97.81 85 ARG A N 1
ATOM 645 C CA . ARG A 1 85 ? 16.180 -12.185 -9.426 1.00 97.81 85 ARG A CA 1
ATOM 646 C C . ARG A 1 85 ? 15.316 -11.807 -10.629 1.00 97.81 85 ARG A C 1
ATOM 648 O O . ARG A 1 85 ? 14.801 -12.694 -11.307 1.00 97.81 85 ARG A O 1
ATOM 655 N N . LEU A 1 86 ? 15.132 -10.513 -10.897 1.00 98.44 86 LEU A N 1
ATOM 656 C CA . LEU A 1 86 ? 14.473 -10.060 -12.115 1.00 98.44 86 LEU A CA 1
ATOM 657 C C . LEU A 1 86 ? 15.358 -10.375 -13.319 1.00 98.44 86 LEU A C 1
ATOM 659 O O . LEU A 1 86 ? 16.576 -10.267 -13.253 1.00 98.44 86 LEU A O 1
ATOM 663 N N . THR A 1 87 ? 14.728 -10.737 -14.429 1.00 98.38 87 THR A N 1
ATOM 664 C CA . THR A 1 87 ? 15.402 -11.028 -15.698 1.00 98.38 87 THR A CA 1
ATOM 665 C C . THR A 1 87 ? 14.865 -10.111 -16.803 1.00 98.38 87 THR A C 1
ATOM 667 O O . THR A 1 87 ? 13.803 -9.500 -16.619 1.00 98.38 87 THR A O 1
ATOM 670 N N . PRO A 1 88 ? 15.528 -10.019 -17.971 1.00 98.50 88 PRO A N 1
ATOM 671 C CA . PRO A 1 88 ? 15.007 -9.273 -19.118 1.00 98.50 88 PRO A CA 1
ATOM 672 C C . PRO A 1 88 ? 13.618 -9.722 -19.589 1.00 98.50 88 PRO A C 1
ATOM 674 O O . PRO A 1 88 ? 12.904 -8.938 -20.204 1.00 98.50 88 PRO A O 1
ATOM 677 N N . GLU A 1 89 ? 13.201 -10.956 -19.293 1.00 98.31 89 GLU A N 1
ATOM 678 C CA . GLU A 1 89 ? 11.856 -11.460 -19.599 1.00 98.31 89 GLU A CA 1
ATOM 679 C C . GLU A 1 89 ? 10.791 -10.956 -18.615 1.00 98.31 89 GLU A C 1
ATOM 681 O O . GLU A 1 89 ? 9.609 -10.928 -18.955 1.00 98.31 89 GLU A O 1
ATOM 686 N N . LEU A 1 90 ? 11.187 -10.590 -17.393 1.00 98.25 90 LEU A N 1
ATOM 687 C CA . LEU A 1 90 ? 10.290 -10.131 -16.327 1.00 98.25 90 LEU A CA 1
ATOM 688 C C . LEU A 1 90 ? 10.270 -8.613 -16.175 1.00 98.25 90 LEU A C 1
ATOM 690 O O . LEU A 1 90 ? 9.270 -8.053 -15.727 1.00 98.25 90 LEU A O 1
ATOM 694 N N . TRP A 1 91 ? 11.359 -7.941 -16.534 1.00 98.69 91 TRP A N 1
ATOM 695 C CA . TRP A 1 91 ? 11.544 -6.518 -16.302 1.00 98.69 91 TRP A CA 1
ATOM 696 C C . TRP A 1 91 ? 11.994 -5.815 -17.583 1.00 98.69 91 TRP A C 1
ATOM 698 O O . TRP A 1 91 ? 13.126 -5.956 -18.037 1.00 98.69 91 TRP A O 1
ATOM 708 N N . GLN A 1 92 ? 11.097 -5.002 -18.145 1.00 98.69 92 GLN A N 1
ATOM 709 C CA . GLN A 1 92 ? 11.293 -4.302 -19.416 1.00 98.69 92 GLN A CA 1
ATOM 710 C C . GLN A 1 92 ? 12.553 -3.427 -19.437 1.00 98.69 92 GLN A C 1
ATOM 712 O O . GLN A 1 92 ? 13.182 -3.272 -20.481 1.00 98.69 92 GLN A O 1
ATOM 717 N N . PHE A 1 93 ? 12.905 -2.830 -18.299 1.00 98.56 93 PHE A N 1
ATOM 718 C CA . PHE A 1 93 ? 14.053 -1.933 -18.166 1.00 98.56 93 PHE A CA 1
A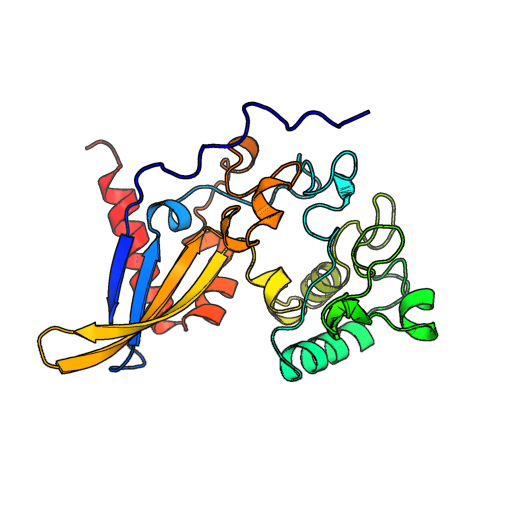TOM 719 C C . PHE A 1 93 ? 15.211 -2.580 -17.405 1.00 98.56 93 PHE A C 1
ATOM 721 O O . PHE A 1 93 ? 16.010 -1.861 -16.811 1.00 98.56 93 PHE A O 1
ATOM 728 N N . HIS A 1 94 ? 15.305 -3.913 -17.441 1.00 98.62 94 HIS A N 1
ATOM 729 C CA . HIS A 1 94 ? 16.340 -4.678 -16.752 1.00 98.62 94 HIS A CA 1
ATOM 730 C C . HIS A 1 94 ? 17.750 -4.167 -17.053 1.00 98.62 94 HIS A C 1
ATOM 732 O O . HIS A 1 94 ? 18.453 -3.780 -16.134 1.00 98.62 94 HIS A O 1
ATOM 738 N N . GLU A 1 95 ? 18.142 -4.088 -18.328 1.00 98.06 95 GLU A N 1
ATOM 739 C CA . GLU A 1 95 ? 19.465 -3.588 -18.741 1.00 98.06 95 GLU A CA 1
ATOM 740 C C . GLU A 1 95 ? 19.769 -2.211 -18.134 1.00 98.06 95 GLU A C 1
ATOM 742 O O . GLU A 1 95 ? 20.766 -2.035 -17.440 1.00 98.06 95 GLU A O 1
ATOM 747 N N . VAL A 1 96 ? 18.842 -1.260 -18.283 1.00 98.19 96 VAL A N 1
ATOM 748 C CA . VAL A 1 96 ? 18.993 0.097 -17.747 1.00 98.19 96 VAL A CA 1
ATOM 749 C C . VAL A 1 96 ? 19.160 0.086 -16.226 1.00 98.19 96 VAL A C 1
ATOM 751 O O . VAL A 1 96 ? 20.048 0.763 -15.704 1.00 98.19 96 VAL A O 1
ATOM 754 N N . GLY A 1 97 ? 18.306 -0.645 -15.510 1.00 97.69 97 GLY A N 1
ATOM 755 C CA . GLY A 1 97 ? 18.342 -0.689 -14.052 1.00 97.69 97 GLY A CA 1
ATOM 756 C C . GLY A 1 97 ? 19.530 -1.471 -13.488 1.00 97.69 97 GLY A C 1
ATOM 757 O O . GLY A 1 97 ? 19.987 -1.151 -12.392 1.00 97.69 97 GLY A O 1
ATOM 758 N N . SER A 1 98 ? 20.069 -2.439 -14.234 1.00 96.25 98 SER A N 1
ATOM 759 C CA . SER A 1 98 ? 21.291 -3.170 -13.882 1.00 96.25 98 SER A CA 1
ATOM 760 C C . SER A 1 98 ? 22.559 -2.350 -14.128 1.00 96.25 98 SER A C 1
ATOM 762 O O . SER A 1 98 ? 23.473 -2.399 -13.312 1.00 96.25 98 SER A O 1
ATOM 764 N N . GLU A 1 99 ? 22.629 -1.591 -15.225 1.00 97.00 99 GLU A N 1
ATOM 765 C CA . GLU A 1 99 ? 23.830 -0.823 -15.584 1.00 97.00 99 GLU A CA 1
ATOM 766 C C . GLU A 1 99 ? 23.930 0.516 -14.852 1.00 97.00 99 GLU A C 1
ATOM 768 O O . GLU A 1 99 ? 25.013 0.935 -14.450 1.00 97.00 99 GLU A O 1
ATOM 773 N N . SER A 1 100 ? 22.797 1.204 -14.694 1.00 96.19 100 SER A N 1
ATOM 774 C CA . SER A 1 100 ? 22.749 2.580 -14.176 1.00 96.19 100 SER A CA 1
ATOM 775 C C . SER A 1 100 ? 22.000 2.713 -12.848 1.00 96.19 100 SER A C 1
ATOM 777 O O . SER A 1 100 ? 21.748 3.827 -12.395 1.00 96.19 100 SER A O 1
ATOM 779 N N . GLY A 1 101 ? 21.640 1.588 -12.228 1.00 97.56 101 GLY A N 1
ATOM 780 C CA . GLY A 1 101 ? 20.935 1.539 -10.951 1.00 97.56 101 GLY A CA 1
ATOM 781 C C . GLY A 1 101 ? 19.423 1.758 -11.063 1.00 97.56 101 GLY A C 1
ATOM 782 O O . GLY A 1 101 ? 18.908 2.369 -12.001 1.00 97.56 101 GLY A O 1
ATOM 783 N N . TRP A 1 102 ? 18.696 1.255 -10.069 1.00 98.19 102 TRP A N 1
ATOM 784 C CA . TRP A 1 102 ? 17.231 1.302 -9.974 1.00 98.19 102 TRP A CA 1
ATOM 785 C C . TRP A 1 102 ? 16.731 2.145 -8.793 1.00 98.19 102 TRP A C 1
ATOM 787 O O . TRP A 1 102 ? 15.533 2.150 -8.519 1.00 98.19 102 TRP A O 1
ATOM 797 N N . ILE A 1 103 ? 17.631 2.874 -8.130 1.00 98.12 103 ILE A N 1
ATOM 798 C CA . ILE A 1 103 ? 17.367 3.762 -6.991 1.00 98.12 103 ILE A CA 1
ATOM 799 C C . ILE A 1 103 ? 17.750 5.190 -7.383 1.00 98.12 103 ILE A C 1
ATOM 801 O O . ILE A 1 103 ? 18.696 5.384 -8.150 1.00 98.12 103 ILE A O 1
ATOM 805 N N . GLU A 1 104 ? 17.011 6.170 -6.876 1.00 97.06 104 GLU A N 1
ATOM 806 C CA . GLU A 1 104 ? 17.369 7.589 -6.903 1.00 97.06 104 GLU A CA 1
ATOM 807 C C . GLU A 1 104 ? 17.114 8.227 -5.532 1.00 97.06 104 GLU A C 1
ATOM 809 O O . GLU A 1 104 ? 16.364 7.681 -4.721 1.00 97.06 104 GLU A O 1
ATOM 814 N N . GLU A 1 105 ? 17.750 9.366 -5.285 1.00 96.75 105 GLU A N 1
ATOM 815 C CA . GLU A 1 105 ? 17.411 10.256 -4.174 1.00 96.75 105 GLU A CA 1
ATOM 816 C C . GLU A 1 105 ? 16.431 11.313 -4.692 1.00 96.75 105 GLU A C 1
ATOM 818 O O . GLU A 1 105 ? 16.550 11.770 -5.836 1.00 96.75 105 GLU A O 1
ATOM 823 N N . ASP A 1 106 ? 15.436 11.654 -3.881 1.00 89.81 106 ASP A N 1
ATOM 824 C CA . ASP A 1 106 ? 14.528 12.759 -4.170 1.00 89.81 106 ASP A CA 1
ATOM 825 C C . ASP A 1 106 ? 15.145 14.128 -3.823 1.00 89.81 106 ASP A C 1
ATOM 827 O O . ASP A 1 106 ? 16.323 14.233 -3.477 1.00 89.81 106 ASP A O 1
ATOM 831 N N . ASP A 1 107 ? 14.353 15.196 -3.944 1.00 87.06 107 ASP A N 1
ATOM 832 C CA . ASP A 1 107 ? 14.815 16.564 -3.671 1.00 87.06 107 ASP A CA 1
ATOM 833 C C . ASP A 1 107 ? 15.188 16.791 -2.188 1.00 87.06 107 ASP A C 1
ATOM 835 O O . ASP A 1 107 ? 15.946 17.718 -1.887 1.00 87.06 107 ASP A O 1
ATOM 839 N N . ASP A 1 108 ? 14.694 15.942 -1.282 1.00 88.06 108 ASP A N 1
ATOM 840 C CA . ASP A 1 108 ? 14.967 15.967 0.157 1.00 88.06 108 ASP A CA 1
ATOM 841 C C . ASP A 1 108 ? 16.106 14.998 0.555 1.00 88.06 108 ASP A C 1
ATOM 843 O O . ASP A 1 108 ? 16.524 14.967 1.714 1.00 88.06 108 ASP A O 1
ATOM 847 N N . GLY A 1 109 ? 16.673 14.261 -0.410 1.00 92.50 109 GLY A N 1
ATOM 848 C CA . GLY A 1 109 ? 17.733 13.271 -0.196 1.00 92.50 109 GLY A CA 1
ATOM 849 C C . GLY A 1 109 ? 17.222 11.893 0.237 1.00 92.50 109 GLY A C 1
ATOM 850 O O . GLY A 1 109 ? 18.023 11.025 0.586 1.00 92.50 109 GLY A O 1
ATOM 851 N N . GLU A 1 110 ? 15.907 11.672 0.209 1.00 93.56 110 GLU A N 1
ATOM 852 C CA . GLU A 1 110 ? 15.284 10.409 0.589 1.00 93.56 110 GLU A CA 1
ATOM 853 C C . GLU A 1 110 ? 15.379 9.391 -0.551 1.00 93.56 110 GLU A C 1
ATOM 855 O O . GLU A 1 110 ? 15.134 9.689 -1.726 1.00 93.56 110 GLU A O 1
ATOM 860 N N . ARG A 1 111 ? 15.714 8.145 -0.207 1.00 97.19 111 ARG A N 1
ATOM 861 C CA . ARG A 1 111 ? 15.940 7.079 -1.192 1.00 97.19 111 ARG A CA 1
ATOM 862 C C . ARG A 1 111 ? 14.621 6.474 -1.660 1.00 97.19 111 ARG A C 1
ATOM 864 O O . ARG A 1 111 ? 13.756 6.098 -0.866 1.00 97.19 111 ARG A O 1
ATOM 871 N N . GLN A 1 112 ? 14.486 6.316 -2.972 1.00 97.38 112 GLN A N 1
ATOM 872 C CA . GLN A 1 112 ? 13.315 5.710 -3.596 1.00 97.38 112 GLN A CA 1
ATOM 873 C C . GLN A 1 112 ? 13.665 4.910 -4.847 1.00 97.38 112 GLN A C 1
ATOM 875 O O . GLN A 1 112 ? 14.728 5.066 -5.450 1.00 97.38 112 GLN A O 1
ATOM 880 N N . THR A 1 113 ? 12.741 4.065 -5.304 1.00 98.06 113 THR A N 1
ATOM 881 C CA . THR A 1 113 ? 12.877 3.438 -6.623 1.00 98.06 113 THR A CA 1
ATOM 882 C C . THR A 1 113 ? 12.935 4.512 -7.710 1.00 98.06 113 THR A C 1
ATOM 884 O O . THR A 1 113 ? 12.038 5.353 -7.795 1.00 98.06 113 THR A O 1
ATOM 887 N N . ARG A 1 114 ? 13.921 4.415 -8.598 1.00 97.88 114 ARG A N 1
ATOM 888 C CA . ARG A 1 114 ? 14.181 5.379 -9.666 1.00 97.88 114 ARG A CA 1
ATOM 889 C C . ARG A 1 114 ? 12.987 5.570 -10.590 1.00 97.88 114 ARG A C 1
ATOM 891 O O . ARG A 1 114 ? 12.408 4.595 -11.090 1.00 97.88 114 ARG A O 1
ATOM 898 N N . ARG A 1 115 ? 12.676 6.819 -10.928 1.00 97.31 115 ARG A N 1
ATOM 899 C CA . ARG A 1 115 ? 11.726 7.149 -11.990 1.00 97.31 115 ARG A CA 1
ATOM 900 C C . ARG A 1 115 ? 12.427 7.089 -13.340 1.00 97.31 115 ARG A C 1
ATOM 902 O O . ARG A 1 115 ? 13.404 7.772 -13.629 1.00 97.31 115 ARG A O 1
ATOM 909 N N . TRP A 1 116 ? 11.889 6.273 -14.235 1.00 97.56 116 TRP A N 1
ATOM 910 C CA . TRP A 1 116 ? 12.388 6.109 -15.591 1.00 97.56 116 TRP A CA 1
ATOM 911 C C . TRP A 1 116 ? 11.275 6.286 -16.615 1.00 97.56 116 TRP A C 1
ATOM 913 O O . TRP A 1 116 ? 10.237 5.620 -16.576 1.00 97.56 116 TRP A O 1
ATOM 923 N N . LYS A 1 117 ? 11.484 7.216 -17.556 1.00 95.88 117 LYS A N 1
ATOM 924 C CA . LYS A 1 117 ? 10.491 7.576 -18.587 1.00 95.88 117 LYS A CA 1
ATOM 925 C C . LYS A 1 117 ? 9.114 7.900 -17.976 1.00 95.88 117 LYS A C 1
ATOM 927 O O . LYS A 1 117 ? 8.065 7.492 -18.486 1.00 95.88 117 LYS A O 1
ATOM 932 N N . GLY A 1 118 ? 9.141 8.635 -16.862 1.00 94.00 118 GLY A N 1
ATOM 933 C CA . GLY A 1 118 ? 7.976 9.195 -16.177 1.00 94.00 118 GLY A CA 1
ATOM 934 C C . GLY A 1 118 ? 7.190 8.251 -15.260 1.00 94.00 118 GLY A C 1
ATOM 935 O O . GLY A 1 118 ? 6.106 8.637 -14.853 1.00 94.00 118 GLY A O 1
ATOM 936 N N . SER A 1 119 ? 7.691 7.054 -14.942 1.00 97.25 119 SER A N 1
ATOM 937 C CA . SER A 1 119 ? 7.127 6.169 -13.904 1.00 97.25 119 SER A CA 1
ATOM 938 C C . SER A 1 119 ? 8.244 5.366 -13.238 1.00 97.25 119 SER A C 1
ATOM 940 O O . SER A 1 119 ? 9.354 5.351 -13.764 1.00 97.25 119 SER A O 1
ATOM 942 N N . CYS A 1 120 ? 7.979 4.698 -12.116 1.00 98.19 120 CYS A N 1
ATOM 943 C CA . CYS A 1 120 ? 8.903 3.752 -11.485 1.00 98.19 120 CYS A CA 1
ATOM 944 C C . CYS A 1 120 ? 9.552 2.820 -12.527 1.00 98.19 120 CYS A C 1
ATOM 946 O O . CYS A 1 120 ? 8.870 2.285 -13.411 1.00 98.19 120 CYS A O 1
ATOM 948 N N . ILE A 1 121 ? 10.866 2.615 -12.415 1.00 98.62 121 ILE A N 1
ATOM 949 C CA . ILE A 1 121 ? 11.660 1.776 -13.323 1.00 98.62 121 ILE A CA 1
ATOM 950 C C . ILE A 1 121 ? 11.184 0.317 -13.359 1.00 98.62 121 ILE A C 1
ATOM 952 O O . ILE A 1 121 ? 11.382 -0.358 -14.364 1.00 98.62 121 ILE A O 1
ATOM 956 N N . PHE A 1 122 ? 10.509 -0.161 -12.312 1.00 98.56 122 PHE A N 1
ATOM 957 C CA . PHE A 1 122 ? 9.926 -1.505 -12.261 1.00 98.56 122 PHE A CA 1
ATOM 958 C C . PHE A 1 122 ? 8.555 -1.618 -12.928 1.00 98.56 122 PHE A C 1
ATOM 960 O O . PHE A 1 122 ? 8.031 -2.721 -13.041 1.00 98.56 122 PHE A O 1
ATOM 967 N N . GLN A 1 123 ? 7.936 -0.520 -13.367 1.00 98.19 123 GLN A N 1
ATOM 968 C CA . GLN A 1 123 ? 6.690 -0.612 -14.124 1.00 98.19 123 GLN A CA 1
ATOM 969 C C . GLN A 1 123 ? 7.019 -1.047 -15.560 1.00 98.19 123 GLN A C 1
ATOM 971 O O . GLN A 1 123 ? 7.699 -0.336 -16.300 1.00 98.19 123 GLN A O 1
ATOM 976 N N . ASN A 1 124 ? 6.527 -2.219 -15.950 1.00 98.38 124 ASN A N 1
ATOM 977 C CA . ASN A 1 124 ? 6.474 -2.671 -17.331 1.00 98.38 124 ASN A CA 1
ATOM 978 C C . ASN A 1 124 ? 5.280 -2.016 -18.030 1.00 98.38 124 ASN A C 1
ATOM 980 O O . ASN A 1 124 ? 4.144 -2.074 -17.547 1.00 98.38 124 ASN A O 1
ATOM 984 N N . ARG A 1 125 ? 5.536 -1.423 -19.193 1.00 96.81 125 ARG A N 1
ATOM 985 C CA . ARG A 1 125 ? 4.535 -0.717 -19.992 1.00 96.81 125 ARG A CA 1
ATOM 986 C C . ARG A 1 125 ? 3.624 -1.710 -20.736 1.00 96.81 125 ARG A C 1
ATOM 988 O O . ARG A 1 125 ? 4.029 -2.853 -20.983 1.00 96.81 125 ARG A O 1
ATOM 995 N N . PRO A 1 126 ? 2.411 -1.289 -21.142 1.00 96.25 126 PRO A N 1
ATOM 996 C CA . PRO A 1 126 ? 1.543 -2.103 -21.988 1.00 96.25 126 PRO A CA 1
ATOM 997 C C . PRO A 1 126 ? 2.264 -2.630 -23.235 1.00 96.25 126 PRO A C 1
ATOM 999 O O . PRO A 1 126 ? 3.028 -1.912 -23.879 1.00 96.25 126 PRO A O 1
ATOM 1002 N N . GLY A 1 127 ? 2.018 -3.898 -23.570 1.00 96.00 127 GLY A N 1
ATOM 1003 C CA . GLY A 1 127 ? 2.632 -4.577 -24.715 1.00 96.00 127 GLY A CA 1
ATOM 1004 C C . GLY A 1 127 ? 3.977 -5.257 -24.434 1.00 96.00 127 GLY A C 1
ATOM 1005 O O . GLY A 1 127 ? 4.482 -5.958 -25.310 1.00 96.00 127 GLY A O 1
ATOM 1006 N N . PHE A 1 128 ? 4.556 -5.114 -23.237 1.00 98.12 128 PHE A N 1
ATOM 1007 C CA . PHE A 1 128 ? 5.736 -5.893 -22.857 1.00 98.12 128 PHE A CA 1
ATOM 1008 C C . PHE A 1 128 ? 5.391 -7.382 -22.680 1.00 98.12 128 PHE A C 1
ATOM 1010 O O . PHE A 1 128 ? 4.431 -7.726 -21.990 1.00 98.12 128 PHE A O 1
ATOM 1017 N N . ALA A 1 129 ? 6.192 -8.273 -23.275 1.00 97.62 129 ALA A N 1
ATOM 1018 C CA . ALA A 1 129 ? 5.925 -9.716 -23.297 1.00 97.62 129 ALA A CA 1
ATOM 1019 C C . ALA A 1 129 ? 5.892 -10.363 -21.898 1.00 97.62 129 ALA A C 1
ATOM 1021 O O . ALA A 1 129 ? 5.178 -11.342 -21.695 1.00 97.62 129 ALA A O 1
ATOM 1022 N N . GLY A 1 130 ? 6.621 -9.799 -20.928 1.00 95.19 130 GLY A N 1
ATOM 1023 C CA . GLY A 1 130 ? 6.607 -10.238 -19.529 1.00 95.19 130 GLY A CA 1
ATOM 1024 C C . GLY A 1 130 ? 5.342 -9.871 -18.747 1.00 95.19 130 GLY A C 1
ATOM 1025 O O . GLY A 1 130 ? 5.184 -10.336 -17.620 1.00 95.19 130 GLY A O 1
ATOM 1026 N N . GLY A 1 131 ? 4.444 -9.072 -19.334 1.00 96.81 131 GLY A N 1
ATOM 1027 C CA . GLY A 1 131 ? 3.244 -8.534 -18.694 1.00 96.81 131 GLY A CA 1
ATOM 1028 C C . GLY A 1 131 ? 3.405 -7.070 -18.280 1.00 96.81 131 GLY A C 1
ATOM 1029 O O . GLY A 1 131 ? 4.495 -6.631 -17.909 1.00 96.81 131 GLY A O 1
ATOM 1030 N N . ALA A 1 132 ? 2.309 -6.312 -18.355 1.00 96.88 132 ALA A N 1
ATOM 1031 C CA . ALA A 1 132 ? 2.251 -4.922 -17.904 1.00 96.88 132 ALA A CA 1
ATOM 1032 C C . ALA A 1 132 ? 2.070 -4.835 -16.378 1.00 96.88 132 ALA A C 1
ATOM 1034 O O . ALA A 1 132 ? 1.440 -5.704 -15.776 1.00 96.88 132 ALA A O 1
ATOM 1035 N N . GLY A 1 133 ? 2.574 -3.763 -15.764 1.00 96.75 133 GLY A N 1
ATOM 1036 C CA . GLY A 1 133 ? 2.530 -3.550 -14.314 1.00 96.75 133 GLY A CA 1
ATOM 1037 C C . GLY A 1 133 ? 3.887 -3.741 -13.637 1.00 96.75 133 GLY A C 1
ATOM 1038 O O . GLY A 1 133 ? 4.926 -3.738 -14.286 1.00 96.75 133 GLY A O 1
ATOM 1039 N N . CYS A 1 134 ? 3.900 -3.845 -12.311 1.00 97.94 134 CYS A N 1
ATOM 1040 C CA . CYS A 1 134 ? 5.141 -3.914 -11.537 1.00 97.94 134 CYS A CA 1
ATOM 1041 C C . CYS A 1 134 ? 5.867 -5.256 -11.745 1.00 97.94 134 CYS A C 1
ATOM 1043 O O . CYS A 1 134 ? 5.310 -6.313 -11.455 1.00 97.94 134 CYS A O 1
ATOM 1045 N N . SER A 1 135 ? 7.128 -5.224 -12.176 1.00 98.56 135 SER A N 1
ATOM 1046 C CA . SER A 1 135 ? 7.948 -6.423 -12.379 1.00 98.56 135 SER A CA 1
ATOM 1047 C C . SER A 1 135 ? 8.200 -7.203 -11.085 1.00 98.56 135 SER A C 1
ATOM 1049 O O . SER A 1 135 ? 8.249 -8.428 -11.130 1.00 98.56 135 SER A O 1
ATOM 1051 N N . LEU A 1 136 ? 8.263 -6.536 -9.924 1.00 98.50 136 LEU A N 1
ATOM 1052 C CA . LEU A 1 136 ? 8.345 -7.196 -8.611 1.00 98.50 136 LEU A CA 1
ATOM 1053 C C . LEU A 1 136 ? 7.055 -7.957 -8.277 1.00 98.50 136 LEU A C 1
ATOM 1055 O O . LEU A 1 136 ? 7.105 -9.101 -7.844 1.00 98.50 136 LEU A O 1
ATOM 1059 N N . HIS A 1 137 ? 5.891 -7.376 -8.583 1.00 98.00 137 HIS A N 1
ATOM 1060 C CA . HIS A 1 137 ? 4.613 -8.078 -8.446 1.00 98.00 137 HIS A CA 1
ATOM 1061 C C . HIS A 1 137 ? 4.559 -9.315 -9.356 1.00 98.00 137 HIS A C 1
ATOM 1063 O O . HIS A 1 137 ? 4.175 -10.395 -8.918 1.00 98.00 137 HIS A O 1
ATOM 1069 N N . ILE A 1 138 ? 4.984 -9.180 -10.617 1.00 98.19 138 ILE A N 1
ATOM 1070 C CA . ILE A 1 138 ? 5.040 -10.302 -11.566 1.00 98.19 138 ILE A CA 1
ATOM 1071 C C . ILE A 1 138 ? 6.004 -11.389 -11.066 1.00 98.19 138 ILE A C 1
ATOM 1073 O O . ILE A 1 138 ? 5.680 -12.573 -11.157 1.00 98.19 138 ILE A O 1
ATOM 1077 N N . LEU A 1 139 ? 7.159 -11.001 -10.514 1.00 98.56 139 LEU A N 1
ATOM 1078 C CA . LEU A 1 139 ? 8.115 -11.922 -9.899 1.00 98.56 139 LEU A CA 1
ATOM 1079 C C . LEU A 1 139 ? 7.470 -12.712 -8.754 1.00 98.56 139 LEU A C 1
ATOM 1081 O O . LEU A 1 139 ? 7.557 -13.936 -8.761 1.00 98.56 139 LEU A O 1
ATOM 1085 N N . ALA A 1 140 ? 6.786 -12.040 -7.821 1.00 98.38 140 ALA A N 1
ATOM 1086 C CA . ALA A 1 140 ? 6.101 -12.703 -6.711 1.00 98.38 140 ALA A CA 1
ATOM 1087 C C . ALA A 1 140 ? 5.114 -13.767 -7.205 1.00 98.38 140 ALA A C 1
ATOM 1089 O O . ALA A 1 140 ? 5.195 -14.924 -6.796 1.00 98.38 140 ALA A O 1
ATOM 1090 N N . LEU A 1 141 ? 4.254 -13.409 -8.165 1.00 97.56 141 LEU A N 1
ATOM 1091 C CA . LEU A 1 141 ? 3.281 -14.345 -8.727 1.00 97.56 141 LEU A CA 1
ATOM 1092 C C . LEU A 1 141 ? 3.949 -15.534 -9.430 1.00 97.56 141 LEU A C 1
ATOM 1094 O O . LEU A 1 141 ? 3.491 -16.666 -9.286 1.00 97.56 141 LEU A O 1
ATOM 1098 N N . ARG A 1 142 ? 5.047 -15.308 -10.167 1.00 97.25 142 ARG A N 1
ATOM 1099 C CA . ARG A 1 142 ? 5.808 -16.396 -10.809 1.00 97.25 142 ARG A CA 1
ATOM 1100 C C . ARG A 1 142 ? 6.443 -17.353 -9.807 1.00 97.25 142 ARG A C 1
ATOM 1102 O O . ARG A 1 142 ? 6.641 -18.520 -10.134 1.00 97.25 142 ARG A O 1
ATOM 1109 N N . GLU A 1 143 ? 6.759 -16.868 -8.616 1.00 97.56 143 GLU A N 1
ATOM 1110 C CA . GLU A 1 143 ? 7.345 -17.659 -7.536 1.00 97.56 143 GLU A CA 1
ATOM 1111 C C . GLU A 1 143 ? 6.300 -18.255 -6.583 1.00 97.56 143 GLU A C 1
ATOM 1113 O O . GLU A 1 143 ? 6.673 -18.955 -5.644 1.00 97.56 143 GLU A O 1
ATOM 1118 N N . GLY A 1 144 ? 5.005 -18.001 -6.809 1.00 97.62 144 GLY A N 1
ATOM 1119 C CA . GLY A 1 144 ? 3.935 -18.444 -5.912 1.00 97.62 144 GLY A CA 1
ATOM 1120 C C . GLY A 1 144 ? 3.976 -17.760 -4.542 1.00 97.62 144 GLY A C 1
ATOM 1121 O O . GLY A 1 144 ? 3.654 -18.392 -3.539 1.00 97.62 144 GLY A O 1
ATOM 1122 N N . ARG A 1 145 ? 4.416 -16.498 -4.505 1.00 97.50 145 ARG A N 1
ATOM 1123 C CA . ARG A 1 145 ? 4.555 -15.665 -3.304 1.00 97.50 145 ARG A CA 1
ATOM 1124 C C . ARG A 1 145 ? 3.539 -14.535 -3.301 1.00 97.50 145 ARG A C 1
ATOM 1126 O O . ARG A 1 145 ? 3.035 -14.142 -4.357 1.00 97.50 145 ARG A O 1
ATOM 1133 N N . GLU A 1 146 ? 3.314 -13.962 -2.128 1.00 97.50 146 GLU A N 1
ATOM 1134 C CA . GLU A 1 146 ? 2.503 -12.758 -2.012 1.00 97.50 146 GLU A CA 1
ATOM 1135 C C . GLU A 1 146 ? 3.281 -11.548 -2.557 1.00 97.50 146 GLU A C 1
ATOM 1137 O O . GLU A 1 146 ? 4.470 -11.380 -2.261 1.00 97.50 146 GLU A O 1
ATOM 1142 N N . PRO A 1 147 ? 2.650 -10.653 -3.341 1.00 96.94 147 PRO A N 1
ATOM 1143 C CA . PRO A 1 147 ? 3.318 -9.464 -3.864 1.00 96.94 147 PRO A CA 1
ATOM 1144 C C . PRO A 1 147 ? 3.961 -8.577 -2.795 1.00 96.94 147 PRO A C 1
ATOM 1146 O O . PRO A 1 147 ? 4.992 -7.961 -3.079 1.00 96.94 147 PRO A O 1
ATOM 1149 N N . LEU A 1 148 ? 3.384 -8.528 -1.587 1.00 97.00 148 LEU A N 1
ATOM 1150 C CA . LEU A 1 148 ? 3.925 -7.775 -0.452 1.00 97.00 148 LEU A CA 1
ATOM 1151 C C . LEU A 1 148 ? 5.356 -8.180 -0.097 1.00 97.00 148 LEU A C 1
ATOM 1153 O O . LEU A 1 148 ? 6.157 -7.332 0.272 1.00 97.00 148 LEU A O 1
ATOM 1157 N N . GLU A 1 149 ? 5.714 -9.448 -0.303 1.00 97.56 149 GLU A N 1
ATOM 1158 C CA . GLU A 1 149 ? 7.035 -9.954 0.068 1.00 97.56 149 GLU A CA 1
ATOM 1159 C C . GLU A 1 149 ? 8.140 -9.330 -0.794 1.00 97.56 149 GLU A C 1
ATOM 1161 O O . GLU A 1 149 ? 9.260 -9.134 -0.331 1.00 97.56 149 GLU A O 1
ATOM 1166 N N . THR A 1 150 ? 7.822 -8.987 -2.046 1.00 98.19 150 THR A N 1
ATOM 1167 C CA . THR A 1 150 ? 8.811 -8.539 -3.044 1.00 98.19 150 THR A CA 1
ATOM 1168 C C . THR A 1 150 ? 8.834 -7.037 -3.291 1.00 98.19 150 THR A C 1
ATOM 1170 O O . THR A 1 150 ? 9.797 -6.522 -3.862 1.00 98.19 150 THR A O 1
ATOM 1173 N N . LYS A 1 151 ? 7.758 -6.335 -2.932 1.00 98.00 151 LYS A N 1
ATOM 1174 C CA . LYS A 1 151 ? 7.574 -4.911 -3.222 1.00 98.00 151 LYS A CA 1
ATOM 1175 C C . LYS A 1 151 ? 8.141 -4.044 -2.086 1.00 98.00 151 LYS A C 1
ATOM 1177 O O . LYS A 1 151 ? 8.217 -4.528 -0.958 1.00 98.00 151 LYS A O 1
ATOM 1182 N N . PRO A 1 152 ? 8.487 -2.771 -2.361 1.00 97.81 152 PRO A N 1
ATOM 1183 C CA . PRO A 1 152 ? 8.775 -1.794 -1.311 1.00 97.81 152 PRO A CA 1
ATOM 1184 C C . PRO A 1 152 ? 7.583 -1.598 -0.376 1.00 97.81 152 PRO A C 1
ATOM 1186 O O . PRO A 1 152 ? 6.432 -1.740 -0.821 1.00 97.81 152 PRO A O 1
ATOM 1189 N N . ASP A 1 153 ? 7.847 -1.200 0.866 1.00 96.31 153 ASP A N 1
ATOM 1190 C CA . ASP A 1 153 ? 6.836 -1.126 1.923 1.00 96.31 153 ASP A CA 1
ATOM 1191 C C . ASP A 1 153 ? 5.641 -0.251 1.556 1.00 96.31 153 ASP A C 1
ATOM 1193 O O . ASP A 1 153 ? 4.484 -0.685 1.581 1.00 96.31 153 ASP A O 1
ATOM 1197 N N . VAL A 1 154 ? 5.920 0.956 1.073 1.00 93.81 154 VAL A N 1
ATOM 1198 C CA . VAL A 1 154 ? 4.884 1.904 0.645 1.00 93.81 154 VAL A CA 1
ATOM 1199 C C . VAL A 1 154 ? 4.020 1.356 -0.496 1.00 93.81 154 VAL A C 1
ATOM 1201 O O . VAL A 1 154 ? 2.838 1.672 -0.607 1.00 93.81 154 VAL A O 1
ATOM 1204 N N . CYS A 1 155 ? 4.589 0.510 -1.358 1.00 96.12 155 CYS A N 1
ATOM 1205 C CA . CYS A 1 155 ? 3.923 0.005 -2.553 1.00 96.12 155 CYS A CA 1
ATOM 1206 C C . CYS A 1 155 ? 2.961 -1.150 -2.274 1.00 96.12 155 CYS A C 1
ATOM 1208 O O . CYS A 1 155 ? 2.010 -1.328 -3.044 1.00 96.12 155 CYS A O 1
ATOM 1210 N N . TRP A 1 156 ? 3.243 -1.995 -1.281 1.00 96.00 156 TRP A N 1
ATOM 1211 C CA . TRP A 1 156 ? 2.338 -3.085 -0.907 1.00 96.00 156 TRP A CA 1
ATOM 1212 C C . TRP A 1 156 ? 1.332 -2.664 0.157 1.00 96.00 156 TRP A C 1
ATOM 1214 O O . TRP A 1 156 ? 0.207 -3.152 0.125 1.00 96.00 156 TRP A O 1
ATOM 1224 N N . GLN A 1 157 ? 1.689 -1.717 1.031 1.00 95.31 157 GLN A N 1
ATOM 1225 C CA . GLN A 1 157 ? 0.750 -1.184 2.015 1.00 95.31 157 GLN A CA 1
ATOM 1226 C C . GLN A 1 157 ? -0.410 -0.464 1.330 1.00 95.31 157 GLN A C 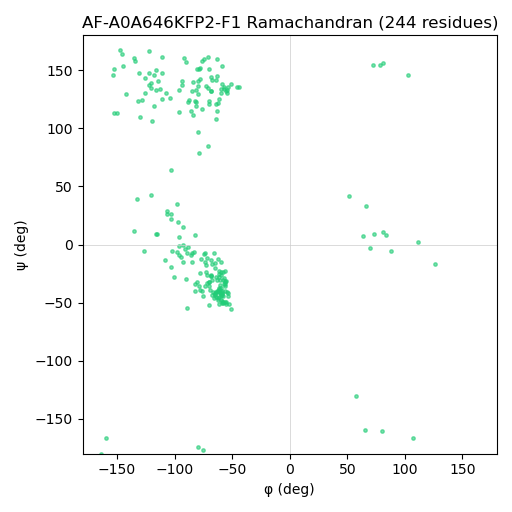1
ATOM 1228 O O . GLN A 1 157 ? -1.556 -0.676 1.713 1.00 95.31 157 GLN A O 1
ATOM 1233 N N . LEU A 1 158 ? -0.154 0.315 0.269 1.00 94.88 158 LEU A N 1
ATOM 1234 C CA . LEU A 1 158 ? -1.224 0.942 -0.507 1.00 94.88 158 LEU A CA 1
ATOM 1235 C C . LEU A 1 158 ? -2.255 -0.093 -0.992 1.00 94.88 158 LEU A C 1
ATOM 1237 O O . LEU A 1 158 ? -1.868 -1.119 -1.553 1.00 94.88 158 LEU A O 1
ATOM 1241 N N . PRO A 1 159 ? -3.562 0.195 -0.871 1.00 95.50 159 PRO A N 1
ATOM 1242 C CA . PRO A 1 159 ? -4.174 1.443 -0.388 1.00 95.50 159 PRO A CA 1
ATOM 1243 C C . PRO A 1 159 ? -4.504 1.469 1.116 1.00 95.50 159 PRO A C 1
ATOM 1245 O O . PRO A 1 159 ? -5.316 2.286 1.545 1.00 95.50 159 PRO A O 1
ATOM 1248 N N . VAL A 1 160 ? -3.975 0.555 1.920 1.00 97.75 160 VAL A N 1
ATOM 1249 C CA . VAL A 1 160 ? -4.161 0.565 3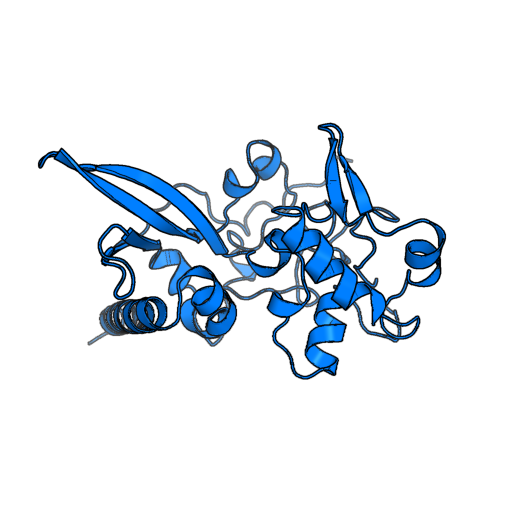.371 1.00 97.75 160 VAL A CA 1
ATOM 1250 C C . VAL A 1 160 ? -3.121 1.487 4.001 1.00 97.75 160 VAL A C 1
ATOM 1252 O O . VAL A 1 160 ? -1.934 1.445 3.691 1.00 97.75 160 VAL A O 1
ATOM 1255 N N . ARG A 1 161 ? -3.574 2.358 4.896 1.00 96.31 161 ARG A N 1
ATOM 1256 C CA . ARG A 1 161 ? -2.716 3.243 5.675 1.00 96.31 161 ARG A CA 1
ATOM 1257 C C . ARG A 1 161 ? -2.597 2.712 7.092 1.00 96.31 161 ARG A C 1
ATOM 1259 O O . ARG A 1 161 ? -3.614 2.530 7.765 1.00 96.31 161 ARG A O 1
ATOM 1266 N N . ARG A 1 162 ? -1.355 2.530 7.538 1.00 97.19 162 ARG A N 1
ATOM 1267 C CA . ARG A 1 162 ? -1.000 2.237 8.925 1.00 97.19 162 ARG A CA 1
ATOM 1268 C C . ARG A 1 162 ? -0.344 3.460 9.556 1.00 97.19 162 ARG A C 1
ATOM 1270 O O . ARG A 1 162 ? 0.571 4.033 8.972 1.00 97.19 162 ARG A O 1
ATOM 1277 N N . THR A 1 163 ? -0.808 3.870 10.730 1.00 97.00 163 THR A N 1
ATOM 1278 C CA . THR A 1 163 ? -0.190 4.960 11.503 1.00 97.00 163 THR A CA 1
ATOM 1279 C C . THR A 1 163 ? -0.053 4.584 12.966 1.00 97.00 163 THR A C 1
ATOM 1281 O O . THR A 1 163 ? -0.800 3.745 13.462 1.00 97.00 163 THR A O 1
ATOM 1284 N N . PHE A 1 164 ? 0.865 5.254 13.653 1.00 97.44 164 PHE A N 1
ATOM 1285 C CA . PHE A 1 164 ? 1.220 5.002 15.043 1.00 97.44 164 PHE A CA 1
ATOM 1286 C C . PHE A 1 164 ? 1.100 6.304 15.832 1.00 97.44 164 PHE A C 1
ATOM 1288 O O . PHE A 1 164 ? 1.617 7.333 15.396 1.00 97.44 164 PHE A O 1
ATOM 1295 N N . GLU A 1 165 ? 0.418 6.269 16.972 1.00 97.75 165 GLU A N 1
ATOM 1296 C CA . GLU A 1 165 ? 0.256 7.421 17.860 1.00 97.75 165 GLU A CA 1
ATOM 1297 C C . GLU A 1 165 ? 0.318 6.963 19.316 1.00 97.75 165 GLU A C 1
ATOM 1299 O O . GLU A 1 165 ? -0.390 6.041 19.708 1.00 97.75 165 GLU A O 1
ATOM 1304 N N . TRP A 1 166 ? 1.153 7.609 20.130 1.00 97.62 166 TRP A N 1
ATOM 1305 C CA . TRP A 1 166 ? 1.138 7.394 21.574 1.00 97.62 166 TRP A CA 1
ATOM 1306 C C . TRP A 1 166 ? 0.021 8.219 22.206 1.00 97.62 166 TRP A C 1
ATOM 1308 O O . TRP A 1 166 ? 0.015 9.444 22.086 1.00 97.62 166 TRP A O 1
ATOM 1318 N N . ILE A 1 167 ? -0.893 7.549 22.906 1.00 96.62 167 ILE A N 1
ATOM 1319 C CA . ILE A 1 167 ? -2.016 8.180 23.600 1.00 96.62 167 ILE A CA 1
ATOM 1320 C C . ILE A 1 167 ? -1.799 8.064 25.103 1.00 96.62 167 ILE A C 1
ATOM 1322 O O . ILE A 1 167 ? -1.627 6.969 25.636 1.00 96.62 167 ILE A O 1
ATOM 1326 N N . GLU A 1 168 ? -1.842 9.208 25.780 1.00 96.44 168 GLU A N 1
ATOM 1327 C CA . GLU A 1 168 ? -1.931 9.285 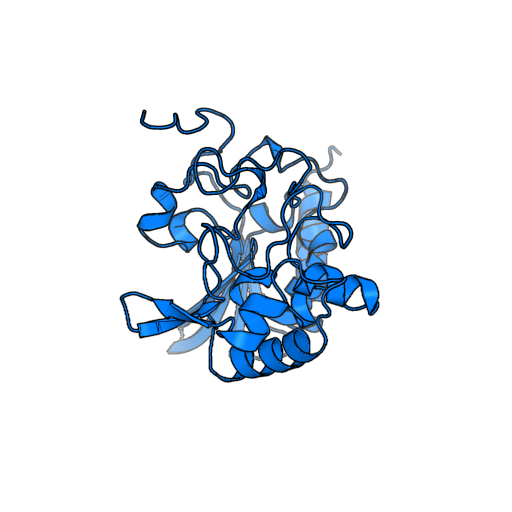27.235 1.00 96.44 168 GLU A CA 1
ATOM 1328 C C . GLU A 1 168 ? -3.407 9.262 27.641 1.00 96.44 168 GLU A C 1
ATOM 1330 O O . GLU A 1 168 ? -4.214 10.068 27.167 1.00 96.44 168 GLU A O 1
ATOM 1335 N N . ARG A 1 169 ? -3.778 8.286 28.468 1.00 93.69 169 ARG A N 1
ATOM 1336 C CA . ARG A 1 169 ? -5.155 8.071 28.914 1.00 93.69 169 ARG A CA 1
ATOM 1337 C C . ARG A 1 169 ? -5.426 8.814 30.228 1.00 93.69 169 ARG A C 1
ATOM 1339 O O . ARG A 1 169 ? -4.491 9.130 30.957 1.00 93.69 169 ARG A O 1
ATOM 1346 N N . PRO A 1 170 ? -6.703 9.066 30.578 1.00 96.31 170 PRO A N 1
ATOM 1347 C CA . PRO A 1 170 ? -7.056 9.759 31.822 1.00 96.31 170 PRO A CA 1
ATOM 1348 C C . PRO A 1 170 ? -6.646 9.044 33.119 1.00 96.31 170 PRO A C 1
ATOM 1350 O O . PRO A 1 170 ? -6.761 9.637 34.187 1.00 96.31 170 PRO A O 1
ATOM 1353 N N . ASP A 1 171 ? -6.242 7.775 33.041 1.00 95.00 171 ASP A N 1
ATOM 1354 C CA . ASP A 1 171 ? -5.732 6.970 34.155 1.00 95.00 171 ASP A CA 1
ATOM 1355 C C . ASP A 1 171 ? -4.193 6.932 34.210 1.00 95.00 171 ASP A C 1
ATOM 1357 O O . ASP A 1 171 ? -3.619 6.030 34.819 1.00 95.00 171 ASP A O 1
ATOM 1361 N N . ASP A 1 172 ? -3.533 7.894 33.559 1.00 95.12 172 ASP A N 1
ATOM 1362 C CA . ASP A 1 172 ? -2.076 8.054 33.459 1.00 95.12 172 ASP A CA 1
ATOM 1363 C C . ASP A 1 172 ? -1.349 6.908 32.724 1.00 95.12 172 ASP A C 1
ATOM 1365 O O . ASP A 1 172 ? -0.115 6.881 32.660 1.00 95.12 172 ASP A O 1
ATOM 1369 N N . THR A 1 173 ? -2.085 5.966 32.120 1.00 94.25 173 THR A N 1
ATOM 1370 C CA . THR A 1 173 ? -1.490 4.932 31.265 1.00 94.25 173 THR A CA 1
ATOM 1371 C C . THR A 1 173 ? -1.161 5.481 29.878 1.00 94.25 173 THR A C 1
ATOM 1373 O O . THR A 1 173 ? -1.814 6.394 29.363 1.00 94.25 173 THR A O 1
ATOM 1376 N N . LYS A 1 174 ? -0.131 4.909 29.248 1.00 96.44 174 LYS A N 1
ATOM 1377 C CA . LYS A 1 174 ? 0.250 5.209 27.865 1.00 96.44 174 LYS A CA 1
ATOM 1378 C C . LYS A 1 174 ? 0.081 3.968 27.019 1.00 96.44 174 LYS A C 1
ATOM 1380 O O . LYS A 1 174 ? 0.526 2.898 27.417 1.00 96.44 174 LYS A O 1
ATOM 1385 N N . VAL A 1 175 ? -0.543 4.134 25.861 1.00 97.19 175 VAL A N 1
ATOM 1386 C CA . VAL A 1 175 ? -0.688 3.062 24.876 1.00 97.19 175 VAL A CA 1
ATOM 1387 C C . VAL A 1 175 ? -0.272 3.534 23.499 1.00 97.19 175 VAL A C 1
ATOM 1389 O O . VAL A 1 175 ? -0.472 4.698 23.138 1.00 97.19 175 VAL A O 1
ATOM 1392 N N . LEU A 1 176 ? 0.270 2.612 22.717 1.00 98.38 176 LEU A N 1
ATOM 1393 C CA . LEU A 1 176 ? 0.494 2.804 21.299 1.00 98.38 176 LEU A CA 1
ATOM 1394 C C . LEU A 1 176 ? -0.802 2.482 20.549 1.00 98.38 176 LEU A C 1
ATOM 1396 O O . LEU A 1 176 ? -1.225 1.331 20.473 1.00 98.38 176 LEU A O 1
ATOM 1400 N N . GLN A 1 177 ? -1.444 3.493 19.973 1.00 98.44 177 GLN A N 1
ATOM 1401 C CA . GLN A 1 177 ? -2.555 3.293 19.054 1.00 98.44 177 GLN A CA 1
ATOM 1402 C C . GLN A 1 177 ? -2.022 3.067 17.639 1.00 98.44 177 GLN A C 1
ATOM 1404 O O . GLN A 1 177 ? -1.487 3.980 17.003 1.00 98.44 177 GLN A O 1
ATOM 1409 N N . VAL A 1 178 ? -2.250 1.869 17.107 1.00 98.56 178 VAL A N 1
ATOM 1410 C CA . VAL A 1 178 ? -2.004 1.538 15.702 1.00 98.56 178 VAL A CA 1
ATOM 1411 C C . VAL A 1 178 ? -3.305 1.680 14.930 1.00 98.56 178 VAL A C 1
ATOM 1413 O O . VAL A 1 178 ? -4.263 0.938 15.147 1.00 98.56 178 VAL A O 1
ATOM 1416 N N . SER A 1 179 ? -3.366 2.645 14.016 1.00 98.50 179 SER A N 1
ATOM 1417 C CA . SER A 1 179 ? -4.546 2.832 13.172 1.00 98.50 179 SER A CA 1
ATOM 1418 C C . SER A 1 179 ? -4.383 2.143 11.826 1.00 98.50 179 SER A C 1
ATOM 1420 O O . SER A 1 179 ? -3.366 2.341 11.169 1.00 98.50 179 SER A O 1
ATOM 1422 N N . ILE A 1 180 ? -5.400 1.392 11.400 1.00 98.62 180 ILE A N 1
ATOM 1423 C CA . ILE A 1 180 ? -5.484 0.755 10.078 1.00 98.62 180 ILE A CA 1
ATOM 1424 C C . ILE A 1 180 ? -6.699 1.326 9.349 1.00 98.62 180 ILE A C 1
ATOM 1426 O O . ILE A 1 180 ? -7.831 1.176 9.814 1.00 98.62 180 ILE A O 1
ATOM 1430 N N . GLY A 1 181 ? -6.492 1.974 8.207 1.00 98.19 181 GLY A N 1
ATOM 1431 C CA . GLY A 1 181 ? -7.591 2.576 7.455 1.00 98.19 181 GLY A CA 1
ATOM 1432 C C . GLY A 1 181 ? -7.281 2.830 5.990 1.00 98.19 181 GLY A C 1
ATOM 1433 O O . GLY A 1 181 ? -6.314 2.310 5.444 1.00 98.19 181 GLY A O 1
ATOM 1434 N N . GLU A 1 182 ? -8.130 3.623 5.347 1.00 98.19 182 GLU A N 1
ATOM 1435 C CA . GLU A 1 182 ? -7.939 4.023 3.955 1.00 98.19 182 GLU A CA 1
ATOM 1436 C C . GLU A 1 182 ? -6.730 4.956 3.813 1.00 98.19 182 GLU A C 1
ATOM 1438 O O . GLU A 1 182 ? -6.608 5.960 4.522 1.00 98.19 182 GLU A O 1
ATOM 1443 N N . TYR A 1 183 ? -5.867 4.674 2.842 1.00 96.88 183 TYR A N 1
ATOM 1444 C CA . TYR A 1 183 ? -4.880 5.624 2.352 1.00 96.88 183 TYR A CA 1
ATOM 1445 C C . TYR A 1 183 ? -5.569 6.598 1.400 1.00 96.88 183 TYR A C 1
ATOM 1447 O O . TYR A 1 183 ? -5.511 6.447 0.183 1.00 96.88 183 TYR A O 1
ATOM 1455 N N . ASP A 1 184 ? -6.275 7.577 1.961 1.00 96.00 184 ASP A N 1
ATOM 1456 C CA . ASP A 1 184 ? -6.944 8.622 1.189 1.00 96.00 184 ASP A CA 1
ATOM 1457 C C . ASP A 1 184 ? -5.940 9.666 0.656 1.00 96.00 184 ASP A C 1
ATOM 1459 O O . ASP A 1 184 ? -4.724 9.574 0.850 1.00 96.00 184 ASP A O 1
ATOM 1463 N N . ARG A 1 185 ? -6.441 10.706 -0.019 1.00 95.62 185 ARG A N 1
ATOM 1464 C CA . ARG A 1 185 ? -5.592 11.782 -0.556 1.00 95.62 185 ARG A CA 1
ATOM 1465 C C . ARG A 1 185 ? -4.747 12.485 0.513 1.00 95.62 185 ARG A C 1
ATOM 1467 O O . ARG A 1 185 ? -3.665 12.943 0.187 1.00 95.62 185 ARG A O 1
ATOM 1474 N N . ARG A 1 186 ? -5.174 12.560 1.776 1.00 94.88 186 ARG A N 1
ATOM 1475 C CA . ARG A 1 186 ? -4.381 13.196 2.847 1.00 94.88 186 ARG A CA 1
ATOM 1476 C C . ARG A 1 186 ? -3.192 12.338 3.259 1.00 94.88 186 ARG A C 1
ATOM 1478 O O . ARG A 1 186 ? -2.211 12.875 3.766 1.00 94.88 186 ARG A O 1
ATOM 1485 N N . GLY A 1 187 ? -3.259 11.026 3.021 1.00 92.88 187 GLY A N 1
ATOM 1486 C CA . GLY A 1 187 ? -2.136 10.115 3.235 1.00 92.88 187 GLY A CA 1
ATOM 1487 C C . GLY A 1 187 ? -0.893 10.50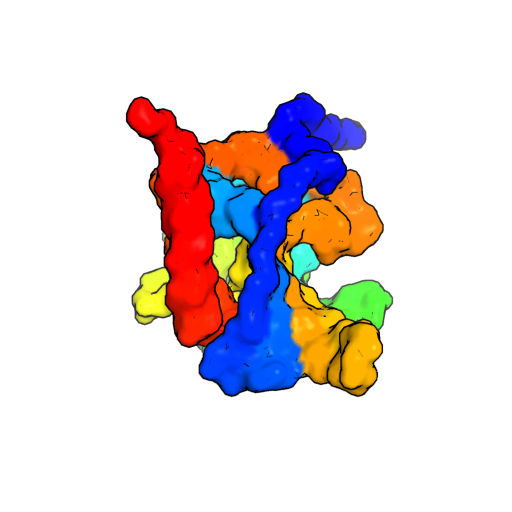6 2.431 1.00 92.88 187 GLY A C 1
ATOM 1488 O O . GLY A 1 187 ? 0.214 10.330 2.918 1.00 92.88 187 GLY A O 1
ATOM 1489 N N . TRP A 1 188 ? -1.082 11.129 1.265 1.00 91.62 188 TRP A N 1
ATOM 1490 C CA . TRP A 1 188 ? -0.022 11.627 0.379 1.00 91.62 188 TRP A CA 1
ATOM 1491 C C . TRP A 1 188 ? 0.536 13.004 0.790 1.00 91.62 188 TRP A C 1
ATOM 1493 O O . TRP A 1 188 ? 1.253 13.642 0.018 1.00 91.62 188 TRP A O 1
ATOM 1503 N N . GLY A 1 189 ? 0.154 13.519 1.963 1.00 91.06 189 GLY A N 1
ATOM 1504 C CA . GLY A 1 189 ? 0.458 14.889 2.366 1.00 91.06 189 GLY A CA 1
ATOM 1505 C C . GLY A 1 189 ? -0.233 15.936 1.475 1.00 91.06 189 GLY A C 1
ATOM 1506 O O . GLY A 1 189 ? -1.223 15.632 0.799 1.00 91.06 189 GLY A O 1
ATOM 1507 N N . PRO A 1 190 ? 0.265 17.189 1.448 1.00 88.75 190 PRO A N 1
ATOM 1508 C CA . PRO A 1 190 ? -0.345 18.270 0.668 1.00 88.75 190 PRO A CA 1
ATOM 1509 C C . PRO A 1 190 ? -0.492 17.950 -0.829 1.00 88.75 190 PRO A C 1
ATOM 1511 O O . PRO A 1 190 ? -1.509 18.301 -1.431 1.00 88.75 190 PRO A O 1
ATOM 1514 N N . GLY A 1 191 ? 0.473 17.226 -1.411 1.00 89.00 191 GLY A N 1
ATOM 1515 C CA . GLY A 1 191 ? 0.479 16.853 -2.832 1.00 89.00 191 GLY A CA 1
ATOM 1516 C C . GLY A 1 191 ? -0.628 15.872 -3.235 1.00 89.00 191 GLY A C 1
ATOM 1517 O O . GLY A 1 191 ? -0.990 15.777 -4.409 1.00 89.00 191 GLY A O 1
ATOM 1518 N N . GLY A 1 192 ? -1.254 15.187 -2.276 1.00 92.06 192 GLY A N 1
ATOM 1519 C CA . GLY A 1 192 ? -2.367 14.280 -2.547 1.00 92.06 192 GLY A CA 1
ATOM 1520 C C . GLY A 1 192 ? -3.603 14.938 -3.158 1.00 92.06 192 GLY A C 1
ATOM 1521 O O . GLY A 1 192 ? -4.379 14.297 -3.876 1.00 92.06 192 GLY A O 1
ATOM 1522 N N . HIS A 1 193 ? -3.793 16.239 -2.929 1.00 91.50 193 HIS A N 1
ATOM 1523 C CA . HIS A 1 193 ? -4.883 17.010 -3.534 1.00 91.50 193 HIS A CA 1
ATOM 1524 C C . HIS A 1 193 ? -4.663 17.302 -5.027 1.00 91.50 193 HIS A C 1
ATOM 1526 O O . HIS A 1 193 ? -5.625 17.623 -5.742 1.00 91.50 193 HIS A O 1
ATOM 1532 N N . ASP A 1 194 ? -3.432 17.125 -5.507 1.00 92.44 194 ASP A N 1
ATOM 1533 C CA . ASP A 1 194 ? -3.032 17.356 -6.893 1.00 92.44 194 ASP A CA 1
ATOM 1534 C C . ASP A 1 194 ? -3.035 16.083 -7.745 1.00 92.44 194 ASP A C 1
ATOM 1536 O O . ASP A 1 194 ? -2.973 16.179 -8.973 1.00 92.44 194 ASP A O 1
ATOM 1540 N N . LEU A 1 195 ? -3.209 14.897 -7.137 1.00 94.69 195 LEU A N 1
ATOM 1541 C CA . LEU A 1 195 ? -3.357 13.649 -7.894 1.00 94.69 195 LEU A CA 1
ATOM 1542 C C . LEU A 1 195 ? -4.533 13.768 -8.869 1.00 94.69 195 LEU A C 1
ATOM 1544 O O . LEU A 1 195 ? -5.632 14.201 -8.498 1.00 94.69 195 LEU A O 1
ATOM 1548 N N . HIS A 1 196 ? -4.311 13.352 -10.112 1.00 95.00 196 HIS A N 1
ATOM 1549 C CA . HIS A 1 196 ? -5.310 13.405 -11.176 1.00 95.00 196 HIS A CA 1
ATOM 1550 C C . HIS A 1 196 ? -6.575 12.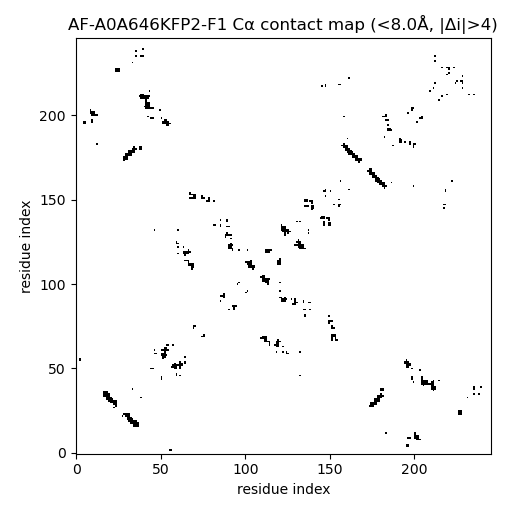616 -10.819 1.00 95.00 196 HIS A C 1
ATOM 1552 O O . HIS A 1 196 ? -7.684 13.123 -11.000 1.00 95.00 196 HIS A O 1
ATOM 1558 N N . TRP A 1 197 ? -6.376 11.419 -10.270 1.00 95.94 197 TRP A N 1
ATOM 1559 C CA . TRP A 1 197 ? -7.400 10.492 -9.815 1.00 95.94 197 TRP A CA 1
ATOM 1560 C C . TRP A 1 197 ? -6.821 9.612 -8.703 1.00 95.94 197 TRP A C 1
ATOM 1562 O O . TRP A 1 197 ? -5.632 9.278 -8.739 1.00 95.94 197 TRP A O 1
ATOM 1572 N N . TRP A 1 198 ? -7.637 9.237 -7.719 1.00 96.31 198 TRP A N 1
ATOM 1573 C CA . TRP A 1 198 ? -7.218 8.345 -6.639 1.00 96.31 198 TRP A CA 1
ATOM 1574 C C . TRP A 1 198 ? -8.221 7.214 -6.417 1.00 96.31 198 TRP A C 1
ATOM 1576 O O . TRP A 1 198 ? -9.406 7.442 -6.196 1.00 96.31 198 TRP A O 1
ATOM 1586 N N . CYS A 1 199 ? -7.738 5.973 -6.503 1.00 96.62 199 CYS A N 1
ATOM 1587 C CA . CYS A 1 199 ? -8.605 4.800 -6.602 1.00 96.62 199 CYS A CA 1
ATOM 1588 C C . CYS A 1 199 ? -9.412 4.503 -5.337 1.00 96.62 199 CYS A C 1
ATOM 1590 O O . CYS A 1 199 ? -10.465 3.886 -5.429 1.00 96.62 199 CYS A O 1
ATOM 1592 N N . THR A 1 200 ? -8.935 4.904 -4.160 1.00 96.81 200 THR A N 1
ATOM 1593 C CA . THR A 1 200 ? -9.587 4.544 -2.893 1.00 96.81 200 THR A CA 1
ATOM 1594 C C . THR A 1 200 ? -10.873 5.334 -2.689 1.00 96.81 200 THR A C 1
ATOM 1596 O O . THR A 1 200 ? -11.874 4.776 -2.250 1.00 96.81 200 THR A O 1
ATOM 1599 N N . SER A 1 201 ? -10.884 6.596 -3.126 1.00 93.44 201 SER A N 1
ATOM 1600 C CA . SER A 1 201 ? -12.046 7.484 -3.113 1.00 93.44 201 SER A CA 1
ATOM 1601 C C . SER A 1 201 ? -12.947 7.316 -4.341 1.00 93.44 201 SER A C 1
ATOM 1603 O O . SER A 1 201 ? -14.077 7.805 -4.332 1.00 93.44 201 SER A O 1
ATOM 1605 N N . ALA A 1 202 ? -12.477 6.657 -5.403 1.00 95.81 202 ALA A N 1
ATOM 1606 C CA . ALA A 1 202 ? -13.179 6.527 -6.677 1.00 95.81 202 ALA A CA 1
ATOM 1607 C C . ALA A 1 202 ? -14.238 5.420 -6.667 1.00 95.81 202 ALA A C 1
ATOM 1609 O O . ALA A 1 202 ? -13.908 4.244 -6.543 1.00 95.81 202 ALA A O 1
ATOM 1610 N N . ARG A 1 203 ? -15.509 5.769 -6.896 1.00 94.62 203 ARG A N 1
ATOM 1611 C CA . ARG A 1 203 ? -16.635 4.815 -6.923 1.00 94.62 203 ARG A CA 1
ATOM 1612 C C . ARG A 1 203 ? -16.431 3.695 -7.942 1.00 94.62 203 ARG A C 1
ATOM 1614 O O . ARG A 1 203 ? -16.831 2.565 -7.680 1.00 94.62 203 ARG A O 1
ATOM 1621 N N . SER A 1 204 ? -15.785 3.992 -9.068 1.00 95.44 204 SER A N 1
ATOM 1622 C CA . SER A 1 204 ? -15.441 3.010 -10.103 1.00 95.44 204 SER A CA 1
ATOM 1623 C C . SER A 1 204 ? -14.568 1.843 -9.614 1.00 95.44 204 SER A C 1
ATOM 1625 O O . SER A 1 204 ? -14.619 0.770 -10.210 1.00 95.44 204 SER A O 1
ATOM 1627 N N . ALA A 1 205 ? -13.813 2.010 -8.522 1.00 97.50 205 ALA A N 1
ATOM 1628 C CA . ALA A 1 205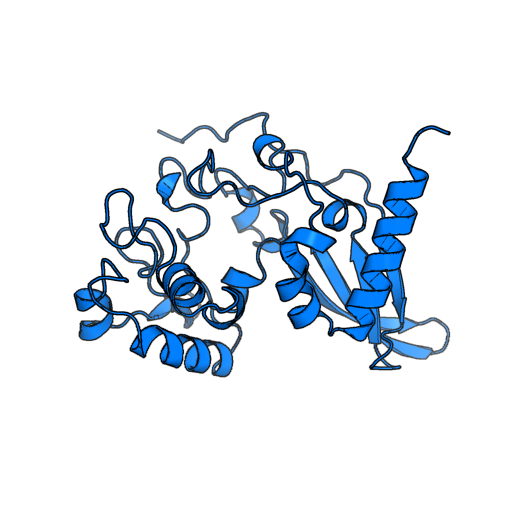 ? -12.997 0.950 -7.927 1.00 97.50 205 ALA A CA 1
ATOM 1629 C C . ALA A 1 205 ? -13.735 0.128 -6.848 1.00 97.50 205 ALA A C 1
ATOM 1631 O O . ALA A 1 205 ? -13.176 -0.840 -6.336 1.00 97.50 205 ALA A O 1
ATOM 1632 N N . HIS A 1 206 ? -14.980 0.483 -6.500 1.00 97.00 206 HIS A N 1
ATOM 1633 C CA . HIS A 1 206 ? -15.772 -0.153 -5.434 1.00 97.00 206 HIS A CA 1
ATOM 1634 C C . HIS A 1 206 ? -16.845 -1.102 -5.986 1.00 97.00 206 HIS A C 1
ATOM 1636 O O . HIS A 1 206 ? -18.045 -0.876 -5.830 1.00 97.00 206 HIS A O 1
ATOM 1642 N N . GLY A 1 207 ? -16.407 -2.174 -6.646 1.00 95.38 207 GLY A N 1
ATOM 1643 C CA . GLY A 1 207 ? -17.285 -3.184 -7.256 1.00 95.38 207 GLY A CA 1
ATOM 1644 C C . GLY A 1 207 ? -16.869 -4.636 -7.007 1.00 95.38 207 GLY A C 1
ATOM 1645 O O . GLY A 1 207 ? -17.375 -5.532 -7.679 1.00 95.38 207 GLY A O 1
ATOM 1646 N N . ALA A 1 208 ? -15.932 -4.880 -6.089 1.00 96.38 208 ALA A N 1
ATOM 1647 C CA . ALA A 1 208 ? -15.349 -6.198 -5.855 1.00 96.38 208 ALA A CA 1
ATOM 1648 C C . ALA A 1 208 ? -16.320 -7.198 -5.196 1.00 96.38 208 ALA A C 1
ATOM 1650 O O . ALA A 1 208 ? -17.222 -6.837 -4.429 1.00 96.38 208 ALA A O 1
ATOM 1651 N N . GLY A 1 209 ? -16.103 -8.486 -5.486 1.00 96.88 209 GLY A N 1
ATOM 1652 C CA . GLY A 1 209 ? -16.862 -9.599 -4.907 1.00 96.88 209 GLY A CA 1
ATOM 1653 C C . GLY A 1 209 ? -16.571 -9.830 -3.423 1.00 96.88 209 GLY A C 1
ATOM 1654 O O . GLY A 1 209 ? -17.494 -10.145 -2.671 1.00 96.88 209 GLY A O 1
ATOM 1655 N N . ASP A 1 210 ? -15.342 -9.562 -2.994 1.00 98.00 210 ASP A N 1
ATOM 1656 C CA . ASP A 1 210 ? -14.915 -9.661 -1.601 1.00 98.00 210 ASP A CA 1
ATOM 1657 C C . ASP A 1 210 ? -14.625 -8.271 -1.018 1.00 98.00 210 ASP A C 1
ATOM 1659 O O . ASP A 1 210 ? -14.209 -7.368 -1.751 1.00 98.00 210 ASP A O 1
ATOM 1663 N N . PRO A 1 211 ? -14.872 -8.063 0.287 1.00 98.38 211 PRO A N 1
ATOM 1664 C CA . PRO A 1 211 ? -14.489 -6.837 0.966 1.00 98.38 211 PRO A CA 1
ATOM 1665 C C . PRO A 1 211 ? -12.977 -6.775 1.221 1.00 98.38 211 PRO A C 1
ATOM 1667 O O . PRO A 1 211 ? -12.303 -7.805 1.294 1.00 98.38 211 PRO A O 1
ATOM 1670 N N . VAL A 1 212 ? -12.459 -5.564 1.444 1.00 98.69 212 VAL A N 1
ATOM 1671 C CA . VAL A 1 212 ? -11.016 -5.308 1.619 1.00 98.69 212 VAL A CA 1
ATOM 1672 C C . VAL A 1 212 ? -10.383 -6.179 2.708 1.00 98.69 212 VAL A C 1
ATOM 1674 O O . VAL A 1 212 ? -9.298 -6.708 2.497 1.00 98.69 212 VAL A O 1
ATOM 1677 N N . TYR A 1 213 ? -11.043 -6.390 3.854 1.00 98.62 213 TYR A N 1
ATOM 1678 C CA . TYR A 1 213 ? -10.467 -7.210 4.931 1.00 98.62 213 TYR A CA 1
ATOM 1679 C C . TYR A 1 213 ? -10.198 -8.670 4.520 1.00 98.62 213 TYR A C 1
ATOM 1681 O O . TYR A 1 213 ? -9.356 -9.334 5.128 1.00 98.62 213 TYR A O 1
ATOM 1689 N N . VAL A 1 214 ? -10.899 -9.164 3.493 1.00 98.56 214 VAL A N 1
ATOM 1690 C CA . VAL A 1 214 ? -10.701 -10.496 2.909 1.00 98.56 214 VAL A CA 1
ATOM 1691 C C . VAL A 1 214 ? -9.653 -10.428 1.806 1.00 98.56 214 VAL A C 1
ATOM 1693 O O . VAL A 1 214 ? -8.656 -11.145 1.868 1.00 98.56 214 VAL A O 1
ATOM 1696 N N . SER A 1 215 ? -9.844 -9.549 0.817 1.00 97.56 215 SER A N 1
ATOM 1697 C CA . SER A 1 215 ? -8.982 -9.494 -0.371 1.00 97.56 215 SER A CA 1
ATOM 1698 C C . SER A 1 215 ? -7.557 -9.014 -0.076 1.00 97.56 215 SER A C 1
ATOM 1700 O O . SER A 1 215 ? -6.643 -9.392 -0.795 1.00 97.56 215 SER A O 1
ATOM 1702 N N . TYR A 1 216 ? -7.370 -8.205 0.971 1.00 97.50 216 TYR A N 1
ATOM 1703 C CA . TYR A 1 216 ? -6.074 -7.707 1.468 1.00 97.50 216 TYR A CA 1
ATOM 1704 C C . TYR A 1 216 ? -5.613 -8.450 2.737 1.00 97.50 216 TYR A C 1
ATOM 1706 O O . TYR A 1 216 ? -4.857 -7.929 3.560 1.00 97.50 216 TYR A O 1
ATOM 1714 N N . GLY A 1 217 ? -6.122 -9.667 2.956 1.00 98.25 217 GLY A N 1
ATOM 1715 C CA . GLY A 1 217 ? -5.814 -10.475 4.135 1.00 98.25 217 GLY A CA 1
ATOM 1716 C C . GLY A 1 217 ? -4.313 -10.696 4.388 1.00 98.25 217 GLY A C 1
ATOM 1717 O O . GLY A 1 217 ? -3.907 -10.580 5.546 1.00 98.25 217 GLY A O 1
ATOM 1718 N N . PRO A 1 218 ? -3.480 -11.015 3.376 1.00 98.31 218 PRO A N 1
ATOM 1719 C CA . PRO A 1 218 ? -2.029 -11.128 3.548 1.00 98.31 218 PRO A CA 1
ATOM 1720 C C . PRO A 1 218 ? -1.383 -9.836 4.066 1.00 98.31 218 PRO A C 1
ATOM 1722 O O . PRO A 1 218 ? -0.695 -9.866 5.085 1.00 98.31 218 PRO A O 1
ATOM 1725 N N . GLU A 1 219 ? -1.673 -8.695 3.440 1.00 98.25 219 GLU A N 1
ATOM 1726 C CA . GLU A 1 219 ? -1.134 -7.385 3.818 1.00 98.25 219 GLU A CA 1
ATOM 1727 C C . GLU A 1 219 ? -1.581 -6.970 5.221 1.00 98.25 219 GLU A C 1
ATOM 1729 O O . GLU A 1 219 ? -0.792 -6.440 6.002 1.00 98.25 219 GLU A O 1
ATOM 1734 N N . LEU A 1 220 ? -2.841 -7.235 5.575 1.00 98.56 220 LEU A N 1
ATOM 1735 C CA . LEU A 1 220 ? -3.352 -6.953 6.914 1.00 98.56 220 LEU A CA 1
ATOM 1736 C C . LEU A 1 220 ? -2.657 -7.815 7.971 1.00 98.56 220 LEU A C 1
ATOM 1738 O O . LEU A 1 220 ? -2.246 -7.279 8.997 1.00 98.56 220 LEU A O 1
ATOM 1742 N N . LYS A 1 221 ? -2.458 -9.115 7.716 1.00 98.56 221 LYS A N 1
ATOM 1743 C CA . LYS A 1 221 ? -1.704 -9.995 8.627 1.00 98.56 221 LYS A CA 1
ATOM 1744 C C . LYS A 1 221 ? -0.259 -9.541 8.797 1.00 98.56 221 LYS A C 1
ATOM 1746 O O . LYS A 1 221 ? 0.234 -9.615 9.917 1.00 98.56 221 LYS A O 1
ATOM 1751 N N . GLU A 1 222 ? 0.387 -9.067 7.735 1.00 97.88 222 GLU A N 1
ATOM 1752 C CA . GLU A 1 222 ? 1.737 -8.500 7.819 1.00 97.88 222 GLU A CA 1
ATOM 1753 C C . GLU A 1 222 ? 1.747 -7.220 8.670 1.00 97.88 222 GLU A C 1
ATOM 1755 O O . GLU A 1 222 ? 2.597 -7.035 9.536 1.00 97.88 222 GLU A O 1
ATOM 1760 N N . MET A 1 223 ? 0.753 -6.346 8.489 1.00 97.00 223 MET A N 1
ATOM 1761 C CA . MET A 1 223 ? 0.690 -5.067 9.199 1.00 97.00 223 MET A CA 1
ATOM 1762 C C . MET A 1 223 ? 0.347 -5.173 10.686 1.00 97.00 223 MET A C 1
ATOM 1764 O O . MET A 1 223 ? 0.785 -4.309 11.451 1.00 97.00 223 MET A O 1
ATOM 1768 N N . MET A 1 224 ? -0.478 -6.147 11.078 1.00 97.94 224 MET A N 1
ATOM 1769 C CA . MET A 1 224 ? -1.062 -6.211 12.426 1.00 97.94 224 MET A CA 1
ATOM 1770 C C . MET A 1 224 ? -0.841 -7.541 13.153 1.00 97.94 224 MET A C 1
ATOM 1772 O O . MET A 1 224 ? -1.214 -7.683 14.312 1.00 97.94 224 MET A O 1
ATOM 1776 N N . GLY A 1 225 ? -0.256 -8.534 12.485 1.00 98.38 225 GLY A N 1
ATOM 1777 C CA . GLY A 1 225 ? -0.117 -9.885 13.007 1.00 98.38 225 GLY A CA 1
ATOM 1778 C C . GLY A 1 225 ? -1.405 -10.709 12.909 1.00 98.38 225 GLY A C 1
ATOM 1779 O O . GLY A 1 225 ? -2.532 -10.206 12.905 1.00 98.38 225 GLY A O 1
ATOM 1780 N N . LYS A 1 226 ? -1.245 -12.038 12.861 1.00 98.44 226 LYS A N 1
ATOM 1781 C CA . LYS A 1 226 ? -2.370 -12.968 12.664 1.00 98.44 226 LYS A CA 1
ATOM 1782 C C . LYS A 1 226 ? -3.443 -12.853 13.754 1.00 98.44 226 LYS A C 1
ATOM 1784 O O . LYS A 1 226 ? -4.625 -12.885 13.434 1.00 98.44 226 LYS A O 1
ATOM 1789 N N . LYS A 1 227 ? -3.051 -12.740 15.028 1.00 98.62 227 LYS A N 1
ATOM 1790 C CA . LYS A 1 227 ? -4.015 -12.728 16.143 1.00 98.62 227 LYS A CA 1
ATOM 1791 C C . LYS A 1 227 ? -4.937 -11.510 16.082 1.00 98.62 227 LYS A C 1
ATOM 1793 O O . LYS A 1 227 ? -6.143 -11.662 16.236 1.00 98.62 227 LYS A O 1
ATOM 1798 N N . ALA A 1 228 ? -4.385 -10.326 15.825 1.00 98.75 228 ALA A N 1
ATOM 1799 C CA . ALA A 1 228 ? -5.183 -9.116 15.686 1.00 98.75 228 ALA A CA 1
ATOM 1800 C C . ALA A 1 228 ? -6.013 -9.123 14.394 1.00 98.75 228 ALA A C 1
ATOM 1802 O O . ALA A 1 228 ? -7.165 -8.692 14.412 1.00 98.75 228 ALA A O 1
ATOM 1803 N N . TYR A 1 229 ? -5.484 -9.688 13.301 1.00 98.81 229 TYR A N 1
ATOM 1804 C CA . TYR A 1 229 ? -6.260 -9.901 12.078 1.00 98.81 229 TYR A CA 1
ATOM 1805 C C . TYR A 1 229 ? -7.479 -10.807 12.312 1.00 98.81 229 TYR A C 1
ATOM 1807 O O . TYR A 1 229 ? -8.574 -10.475 11.867 1.00 98.81 229 TYR A O 1
ATOM 1815 N N . ASP A 1 230 ? -7.329 -11.912 13.051 1.00 98.81 230 ASP A N 1
ATOM 1816 C CA . ASP A 1 230 ? -8.447 -12.812 13.368 1.00 98.81 230 ASP A CA 1
ATOM 1817 C C . ASP A 1 230 ? -9.550 -12.079 14.174 1.00 98.81 230 ASP A C 1
ATOM 1819 O O . ASP A 1 230 ? -10.740 -12.287 13.930 1.00 98.81 230 ASP A O 1
ATOM 1823 N N . VAL A 1 231 ? -9.176 -11.172 15.091 1.00 98.81 231 VAL A N 1
ATOM 1824 C CA . VAL A 1 231 ? -10.134 -10.303 15.811 1.00 98.81 231 VAL A CA 1
ATOM 1825 C C . VAL A 1 231 ? -10.819 -9.324 14.854 1.00 98.81 231 VAL A C 1
ATOM 1827 O O . VAL A 1 231 ? -12.046 -9.190 14.878 1.00 98.81 231 VAL A O 1
ATOM 1830 N N . LEU A 1 232 ? -10.050 -8.668 13.979 1.00 98.88 232 LEU A N 1
ATOM 1831 C CA . LEU A 1 232 ? -10.575 -7.732 12.984 1.00 98.88 232 LEU A CA 1
ATOM 1832 C C . LEU A 1 232 ? -11.593 -8.396 12.046 1.00 98.88 232 LEU A C 1
ATOM 1834 O O . LEU A 1 232 ? -12.625 -7.790 11.748 1.00 98.88 232 LEU A O 1
ATOM 1838 N N . VAL A 1 233 ? -11.326 -9.629 11.604 1.00 98.88 233 VAL A N 1
ATOM 1839 C CA . VAL A 1 233 ? -12.238 -10.420 10.762 1.00 98.88 233 VAL A CA 1
ATOM 1840 C C . VAL A 1 233 ? -13.601 -10.557 11.437 1.00 98.88 233 VAL A C 1
ATOM 1842 O O . VAL A 1 233 ? -14.606 -10.181 10.836 1.00 98.88 233 VAL A O 1
ATOM 1845 N N . GLY A 1 234 ? -13.643 -10.989 12.702 1.00 98.75 234 GLY A N 1
ATOM 1846 C CA . GLY A 1 234 ? -14.906 -11.146 13.433 1.00 98.75 234 GLY A CA 1
ATOM 1847 C C . GLY A 1 234 ? -15.694 -9.836 13.565 1.00 98.75 234 GLY A C 1
ATOM 1848 O O . GLY A 1 234 ? -16.918 -9.822 13.431 1.00 98.75 234 GLY A O 1
ATOM 1849 N N . LEU A 1 235 ? -15.000 -8.709 13.761 1.00 98.69 235 LEU A N 1
ATOM 1850 C CA . LEU A 1 235 ? -15.618 -7.379 13.829 1.00 98.69 235 LEU A CA 1
ATOM 1851 C C . LEU A 1 235 ? -16.176 -6.924 12.469 1.00 98.69 235 LEU A C 1
ATOM 1853 O O . LEU A 1 235 ? -17.264 -6.343 12.405 1.00 98.69 235 LEU A O 1
ATOM 1857 N N . CYS A 1 236 ? -15.462 -7.208 11.376 1.00 98.62 236 CYS A N 1
ATOM 1858 C CA . CYS A 1 236 ? -15.916 -6.914 10.016 1.00 98.62 236 CYS A CA 1
ATOM 1859 C C . CYS A 1 236 ? -17.131 -7.769 9.626 1.00 98.62 236 CYS A C 1
ATOM 1861 O O . CYS A 1 236 ? -18.107 -7.240 9.090 1.00 98.62 236 CYS A O 1
ATOM 1863 N N . GLU A 1 237 ? -17.106 -9.064 9.942 1.00 98.44 237 GLU A N 1
ATOM 1864 C CA . GLU A 1 237 ? -18.217 -9.989 9.698 1.00 98.44 237 GLU A CA 1
ATOM 1865 C C . GLU A 1 237 ? -19.468 -9.585 10.480 1.00 98.44 237 GLU A C 1
ATOM 1867 O O . GLU A 1 237 ? -20.552 -9.491 9.900 1.00 98.44 237 GLU A O 1
ATOM 1872 N N . ALA A 1 238 ? -19.323 -9.256 11.768 1.00 97.75 238 ALA A N 1
ATOM 1873 C CA . ALA A 1 238 ? -20.432 -8.780 12.593 1.00 97.75 238 ALA A CA 1
ATOM 1874 C C . ALA A 1 238 ? -21.064 -7.500 12.022 1.00 97.75 238 ALA A C 1
ATOM 1876 O O . ALA A 1 238 ? -22.290 -7.373 11.970 1.00 97.75 238 ALA A O 1
ATOM 1877 N N . ARG A 1 239 ? -20.238 -6.561 11.538 1.00 96.25 239 ARG A N 1
ATOM 1878 C CA . ARG A 1 239 ? -20.719 -5.338 10.883 1.00 96.25 239 ARG A CA 1
ATOM 1879 C C . ARG A 1 239 ? -21.506 -5.635 9.611 1.00 96.25 239 ARG A C 1
ATOM 1881 O O . ARG A 1 239 ? -22.565 -5.043 9.417 1.00 96.25 239 ARG A O 1
ATOM 1888 N N . LEU A 1 240 ? -20.984 -6.497 8.743 1.00 96.38 240 LEU A N 1
ATOM 1889 C CA . LEU A 1 240 ? -21.647 -6.848 7.487 1.00 96.38 240 LEU A CA 1
ATOM 1890 C C . LEU A 1 240 ? -22.965 -7.587 7.741 1.00 96.38 240 LEU A C 1
ATOM 1892 O O . LEU A 1 240 ? -23.972 -7.266 7.113 1.00 96.38 240 LEU A O 1
ATOM 1896 N N . ALA A 1 241 ? -22.989 -8.507 8.7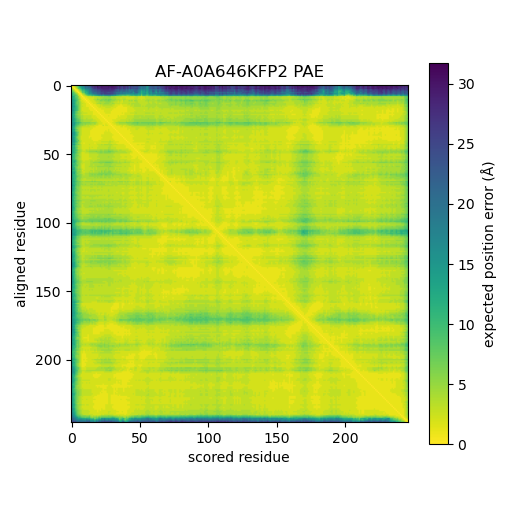08 1.00 95.94 241 ALA A N 1
ATOM 1897 C CA . ALA A 1 241 ? -24.202 -9.214 9.107 1.00 95.94 241 ALA A CA 1
ATOM 1898 C C . ALA A 1 241 ? -25.290 -8.256 9.624 1.00 95.94 241 ALA A C 1
ATOM 1900 O O . ALA A 1 241 ? -26.457 -8.414 9.278 1.00 95.94 241 ALA A O 1
ATOM 1901 N N . ALA A 1 242 ? -24.913 -7.221 10.382 1.00 92.69 242 ALA A N 1
ATOM 1902 C CA . ALA A 1 242 ? -25.846 -6.217 10.900 1.00 92.69 242 ALA A CA 1
ATOM 1903 C C . ALA A 1 242 ? -26.467 -5.304 9.820 1.00 92.69 242 ALA A C 1
ATOM 1905 O O . ALA A 1 242 ? -27.419 -4.581 10.109 1.00 92.69 242 ALA A O 1
ATOM 1906 N N . GLN A 1 243 ? -25.929 -5.302 8.595 1.00 87.06 243 GLN A N 1
ATOM 1907 C CA . GLN A 1 243 ? -26.449 -4.518 7.467 1.00 87.06 243 GLN A CA 1
ATOM 1908 C C . GLN A 1 243 ? -27.404 -5.308 6.569 1.00 87.06 243 GLN A C 1
ATOM 1910 O O . GLN A 1 243 ? -28.045 -4.718 5.696 1.00 87.06 243 GLN A O 1
ATOM 1915 N N . LEU A 1 244 ? -27.499 -6.628 6.751 1.00 79.94 244 LEU A N 1
ATOM 1916 C CA . LEU A 1 244 ? -28.441 -7.441 5.996 1.00 79.94 244 LEU A CA 1
ATOM 1917 C C . LEU A 1 244 ? -29.871 -7.141 6.473 1.00 79.94 244 LEU A C 1
ATOM 1919 O O . LEU A 1 244 ? -30.105 -7.064 7.681 1.00 79.94 244 LEU A O 1
ATOM 1923 N N . PRO A 1 245 ? -30.834 -6.951 5.553 1.00 69.38 245 PRO A N 1
ATOM 1924 C CA . PRO A 1 245 ? -32.231 -6.820 5.939 1.00 69.38 245 PRO A CA 1
ATOM 1925 C C . PRO A 1 245 ? -32.688 -8.094 6.663 1.00 69.38 245 PRO A C 1
ATOM 1927 O O . PRO A 1 245 ? -32.382 -9.199 6.214 1.00 69.38 245 PRO A O 1
ATOM 1930 N N . LEU A 1 246 ? -33.380 -7.902 7.791 1.00 58.72 246 LEU A N 1
ATOM 1931 C CA . LEU A 1 246 ? -34.001 -8.962 8.593 1.00 58.72 246 LEU A CA 1
ATOM 1932 C C . LEU A 1 246 ? -35.054 -9.745 7.799 1.00 58.72 246 LEU A C 1
ATOM 1934 O O . LEU A 1 246 ? -35.809 -9.099 7.033 1.00 58.72 246 LEU A O 1
#

Secondary structure (DSSP, 8-state):
--PPP-TTTBPPS-S---EEEEEETTEEEEEEEEEHHHHTS-B---TTTT---SSTT-GGGTTGGG--B-SSHHHHHHHHHHHTT--TTT-TTHHHHHHH-SEEE-TTS-EEEPEETTEETTEEPTT-TT-SEEHHHHHHHHTT--HHHHS-HHHHHTTEEEEEEEEE-TTS-EEEEEEEEE--GGGGGGGGGG-S--TTTBGGGB--SS-HHHHTHHHHHHHH-HHHHHHHHHHHHHHHHTTS--

Radius of gyration: 19.16 Å; Cα contacts (8 Å, |Δi|>4): 407; chains: 1; bounding box: 58×40×59 Å

Solvent-accessible surface area (backbone atoms only — not comparable to full-atom values): 13822 Å² total; per-residue (Å²): 128,88,70,76,58,67,84,77,49,53,58,76,92,84,64,94,74,53,70,49,74,48,72,35,83,88,38,91,53,32,31,39,38,36,30,54,51,51,38,60,26,27,49,50,91,35,72,97,66,80,39,59,10,36,43,75,94,34,30,89,47,29,78,36,43,81,27,44,52,44,84,44,75,63,42,45,52,54,29,49,63,45,56,75,70,58,42,72,65,47,24,80,45,35,68,57,34,71,75,72,50,52,62,39,63,50,99,87,67,51,53,22,40,20,67,45,99,74,18,19,50,53,52,20,53,84,86,43,91,56,46,59,42,50,26,43,44,53,48,17,56,77,69,75,44,60,42,58,81,33,37,44,55,60,66,43,42,52,64,49,33,77,47,78,45,81,44,79,44,100,84,78,47,69,33,40,37,38,34,42,34,66,41,46,50,69,71,60,44,84,63,27,78,69,41,38,44,58,65,81,44,19,55,87,26,52,74,43,95,50,31,30,61,64,76,42,37,70,59,46,28,72,76,57,35,61,69,40,38,58,51,49,49,54,54,47,51,54,54,55,58,71,69,53,85,131

Mean predicted aligned error: 4.0 Å

Foldseek 3Di:
DPFDQPPDQFDDDPDDWDWDKDAFPVDNQAIEIETLVQQQFQFDDCQVNDQCAQDHPPSLQHPQLVFAFAPDPVLVVQLVVLLVPQDVLLFVCNVVCVPVNQWDADPVRTIGGDHDPRGRSQADGPPRNNDGGGSLQSSQVVVVHHSCSNDGPRVLCPQKDWDWDWDQDPVRRIHIYIYIGGNALCVVPPCSVVGSDDRSRGNVRRDHPGGNLVVSVVVVCVRRNDRVSVVVVVVSVVVVVVPDDD